Protein AF-A0A349CIY1-F1 (afdb_monomer_lite)

Secondary structure (DSSP, 8-state):
--SEEE-GGG-----HHHHH-TT--EEEETTEEEE-TTT-----HHHHT-TT--EEE---HHHHHHHHH-TT--EEEEE-TTHHHH-TTS-HHHHHHHHHHHT-SEEEETHHHHHHHHHHHHHHHHH--S--EE----HHHHHHHHHH-GGGGGGB-S---HHHHHHHHIIIII-TT-EEEEEES-THHHHHHHSGGGTTTSSEEEEHHHHHHHHHHTT--GGGSPP-PPPSS--SGGGGGGSTTHHHHHHT----TTTTSEEEEESHHHHHHHHHHHHTT----SEEEEESSSSGGG-TT--S---HHHHHHHHHHHHHHS--HHHHHHH-

Foldseek 3Di:
DAQKWFQQVQFPLPCQLCVQQLQSQWDQDPSGTTGNRLRDLQQLRSCQRRPSSRIDGDDCLVVVVVQQVDPPAQEEEEEELLVCLLCVLFDPQLLQQLVVVLRHPAYAYLLLLLLVVLQVVLVVLVPDDFQAAEEDQASSLVSCCVRPVVVCPVRYDPRYHSLLSVLCCCLVPPNVRHAYEYEAQGSSVQVVCVPPVNDPSHNYYHYPVSVVVSCVVVVHDSSPGDGHDHDAAQHALSSLQQAFCSSCVSNVHDCPVVVQAEDTAAAQVRSVVVSVCVSVVNDGHNYYYYHNHNGRSRGSRSPDPDDSVVSSVSSVVVNVVRHDPVRRVVRD

pLDDT: mean 93.88, std 7.85, range [51.47, 98.81]

Structure (mmCIF, N/CA/C/O backbone):
data_AF-A0A349CIY1-F1
#
_entry.id   AF-A0A349CIY1-F1
#
loop_
_atom_site.group_PDB
_atom_site.id
_atom_site.type_symbol
_atom_site.label_atom_id
_atom_site.label_alt_id
_atom_site.label_comp_id
_atom_site.label_asym_id
_atom_site.label_entity_id
_atom_site.label_seq_id
_atom_site.pdbx_PDB_ins_code
_atom_site.Cartn_x
_atom_site.Cartn_y
_atom_site.Cartn_z
_atom_site.occupancy
_atom_site.B_iso_or_equiv
_atom_site.auth_seq_id
_atom_site.auth_comp_id
_atom_site.auth_asym_id
_atom_site.auth_atom_id
_atom_site.pdbx_PDB_model_num
ATOM 1 N N . MET A 1 1 ? -11.263 -15.952 -9.044 1.00 59.97 1 MET A N 1
ATOM 2 C CA . MET A 1 1 ? -10.278 -16.607 -8.154 1.00 59.97 1 MET A CA 1
ATOM 3 C C . MET A 1 1 ? -10.136 -15.787 -6.878 1.00 59.97 1 MET A C 1
ATOM 5 O O . MET A 1 1 ? -10.635 -14.666 -6.836 1.00 59.97 1 MET A O 1
ATOM 9 N N . SER A 1 2 ? -9.561 -16.346 -5.811 1.00 84.06 2 SER A N 1
ATOM 10 C CA . SER A 1 2 ? -9.170 -15.557 -4.639 1.00 84.06 2 SER A CA 1
ATOM 11 C C . SER A 1 2 ? -7.883 -14.790 -4.949 1.00 84.06 2 SER A C 1
ATOM 13 O O . SER A 1 2 ? -6.987 -15.343 -5.576 1.00 84.06 2 SER A O 1
ATOM 15 N N . ILE A 1 3 ? -7.768 -13.547 -4.471 1.00 94.62 3 ILE A N 1
ATOM 16 C CA . ILE A 1 3 ? -6.563 -12.728 -4.697 1.00 94.62 3 ILE A CA 1
ATOM 17 C C . ILE A 1 3 ? -5.323 -13.394 -4.111 1.00 94.62 3 ILE A C 1
ATOM 19 O O . ILE A 1 3 ? -4.259 -13.326 -4.705 1.00 94.62 3 ILE A O 1
ATOM 23 N N . ILE A 1 4 ? -5.453 -14.053 -2.959 1.00 96.88 4 ILE A N 1
ATOM 24 C CA . ILE A 1 4 ? -4.403 -14.912 -2.412 1.00 96.88 4 ILE A CA 1
ATOM 25 C C . ILE A 1 4 ? -4.850 -16.359 -2.579 1.00 96.88 4 ILE A C 1
ATOM 27 O O . ILE A 1 4 ? -5.959 -16.715 -2.170 1.00 96.88 4 ILE A O 1
ATOM 31 N N . TYR A 1 5 ? -3.990 -17.198 -3.142 1.00 96.31 5 TYR A N 1
ATOM 32 C CA . TYR A 1 5 ? -4.256 -18.616 -3.367 1.00 96.31 5 TYR A CA 1
ATOM 33 C C . TYR A 1 5 ? -3.045 -19.474 -2.988 1.00 96.31 5 TYR A C 1
ATOM 35 O O . TYR A 1 5 ? -2.014 -18.979 -2.530 1.00 96.31 5 TYR A O 1
ATOM 43 N N . THR A 1 6 ? -3.212 -20.793 -3.078 1.00 96.62 6 THR A N 1
ATOM 44 C CA . THR A 1 6 ? -2.142 -21.761 -2.801 1.00 96.62 6 THR A CA 1
ATOM 45 C C . THR A 1 6 ? -1.791 -22.492 -4.079 1.00 96.62 6 THR A C 1
ATOM 47 O O . THR A 1 6 ? -2.642 -23.161 -4.657 1.00 96.62 6 THR A O 1
ATOM 50 N N . GLU A 1 7 ? -0.543 -22.364 -4.503 1.00 96.38 7 GLU A N 1
ATOM 51 C CA . GLU A 1 7 ? 0.036 -23.168 -5.567 1.00 96.38 7 GLU A CA 1
ATOM 52 C C . GLU A 1 7 ? 0.322 -24.562 -5.007 1.00 96.38 7 GLU A C 1
ATOM 54 O O . GLU A 1 7 ? 1.203 -24.740 -4.158 1.00 96.38 7 GLU A O 1
ATOM 59 N N . LYS A 1 8 ? -0.501 -25.536 -5.415 1.00 94.69 8 LYS A N 1
ATOM 60 C CA . LYS A 1 8 ? -0.554 -26.863 -4.788 1.00 94.69 8 LYS A CA 1
ATOM 61 C C . LYS A 1 8 ? 0.803 -27.569 -4.831 1.00 94.69 8 LYS A C 1
ATOM 63 O O . LYS A 1 8 ? 1.244 -28.069 -3.801 1.00 94.69 8 LYS A O 1
ATOM 68 N N . ASP A 1 9 ? 1.506 -27.478 -5.956 1.00 95.25 9 ASP A N 1
ATOM 69 C CA . ASP A 1 9 ? 2.774 -28.185 -6.194 1.00 95.25 9 ASP A CA 1
ATOM 70 C C . ASP A 1 9 ? 3.934 -27.689 -5.316 1.00 95.25 9 ASP A C 1
ATOM 72 O O . ASP A 1 9 ? 4.890 -28.422 -5.051 1.00 95.25 9 ASP A O 1
ATOM 76 N N . LYS A 1 10 ? 3.847 -26.455 -4.804 1.00 96.50 10 LYS A N 1
ATOM 77 C CA . LYS A 1 10 ? 4.861 -25.887 -3.901 1.00 96.50 10 LYS A CA 1
ATOM 78 C C . LYS A 1 10 ? 4.548 -26.108 -2.426 1.00 96.50 10 LYS A C 1
ATOM 80 O O . LYS A 1 10 ? 5.438 -25.987 -1.586 1.00 96.50 10 LYS A O 1
ATOM 85 N N . CYS A 1 11 ? 3.302 -26.419 -2.071 1.00 97.00 11 CYS A N 1
ATOM 86 C CA . CYS A 1 11 ? 2.900 -26.510 -0.673 1.00 97.00 11 CYS A CA 1
ATOM 87 C C . CYS A 1 11 ? 3.447 -27.789 -0.019 1.00 97.00 11 CYS A C 1
ATOM 89 O O . CYS A 1 11 ? 3.114 -28.898 -0.416 1.00 97.00 11 CYS A O 1
ATOM 91 N N . LYS A 1 12 ? 4.260 -27.629 1.032 1.00 95.62 12 LYS A N 1
ATOM 92 C CA . LYS A 1 12 ? 4.833 -28.742 1.817 1.00 95.62 12 LYS A CA 1
ATOM 93 C C . LYS A 1 12 ? 4.102 -29.013 3.138 1.00 95.62 12 LYS A C 1
ATOM 95 O O . LYS A 1 12 ? 4.670 -29.610 4.041 1.00 95.62 12 LYS A O 1
ATOM 100 N N . SER A 1 13 ? 2.879 -28.505 3.292 1.00 95.06 13 SER A N 1
ATOM 101 C CA . SER A 1 13 ? 2.012 -28.779 4.453 1.00 95.06 13 SER A CA 1
ATOM 102 C C . SER A 1 13 ? 2.638 -28.530 5.838 1.00 95.06 13 SER A C 1
ATOM 104 O O . SER A 1 13 ? 2.240 -29.138 6.822 1.00 95.06 13 SER A O 1
ATOM 106 N N . CYS A 1 14 ? 3.565 -27.571 5.964 1.00 95.56 14 CYS A N 1
ATOM 107 C CA . CYS A 1 14 ? 4.153 -27.183 7.259 1.00 95.56 14 CYS A CA 1
ATOM 108 C C . CYS A 1 14 ? 3.181 -26.405 8.176 1.00 95.56 14 CYS A C 1
ATOM 110 O O . CYS A 1 14 ? 3.474 -26.123 9.344 1.00 95.56 14 CYS A O 1
ATOM 112 N N . TYR A 1 15 ? 2.037 -25.990 7.616 1.00 96.12 15 TYR A N 1
ATOM 113 C CA . TYR A 1 15 ? 0.943 -25.268 8.271 1.00 96.12 15 TYR A CA 1
ATOM 114 C C . TYR A 1 15 ? 1.327 -23.950 8.969 1.00 96.12 15 TYR A C 1
ATOM 116 O O . TYR A 1 15 ? 0.520 -23.401 9.718 1.00 96.12 15 TYR A O 1
ATOM 124 N N . ALA A 1 16 ? 2.505 -23.380 8.679 1.00 97.00 16 ALA A N 1
ATOM 125 C CA . ALA A 1 16 ? 2.929 -22.080 9.212 1.00 97.00 16 ALA A CA 1
ATOM 126 C C . ALA A 1 16 ? 1.892 -20.985 8.916 1.00 97.00 16 ALA A C 1
ATOM 128 O O . ALA A 1 16 ? 1.423 -20.298 9.818 1.00 97.00 16 ALA A O 1
ATOM 129 N N . CYS A 1 17 ? 1.421 -20.923 7.668 1.00 97.00 17 CYS A N 1
ATOM 130 C CA . CYS A 1 17 ? 0.374 -19.989 7.264 1.00 97.00 17 CYS A CA 1
ATOM 131 C C . CYS A 1 17 ? -0.939 -20.143 8.059 1.00 97.00 17 CYS A C 1
ATOM 133 O O . CYS A 1 17 ? -1.579 -19.134 8.346 1.00 97.00 17 CYS A O 1
ATOM 135 N N . ILE A 1 18 ? -1.331 -21.365 8.450 1.00 97.25 18 ILE A N 1
ATOM 136 C CA . ILE A 1 18 ? -2.540 -21.611 9.259 1.00 97.25 18 ILE A CA 1
ATOM 137 C C . ILE A 1 18 ? -2.372 -21.008 10.654 1.00 97.25 18 ILE A C 1
ATOM 139 O O . ILE A 1 18 ? -3.269 -20.315 11.139 1.00 97.25 18 ILE A O 1
ATOM 143 N N . ARG A 1 19 ? -1.212 -21.237 11.284 1.00 95.75 19 ARG A N 1
ATOM 144 C CA . ARG A 1 19 ? -0.906 -20.710 12.621 1.00 95.75 19 ARG A CA 1
ATOM 145 C C . ARG A 1 19 ? -0.893 -19.183 12.624 1.00 95.75 19 ARG A C 1
ATOM 147 O O . ARG A 1 19 ? -1.533 -18.581 13.483 1.00 95.75 19 ARG A O 1
ATOM 154 N N . SER A 1 20 ? -0.259 -18.577 11.621 1.00 95.50 20 SER A N 1
ATOM 155 C CA . SER A 1 20 ? -0.073 -17.126 11.541 1.00 95.50 20 SER A CA 1
ATOM 156 C C . SER A 1 20 ? -1.300 -16.357 11.037 1.00 95.50 20 SER A C 1
ATOM 158 O O . SER A 1 20 ? -1.385 -15.154 11.259 1.00 95.50 20 SER A O 1
ATOM 160 N N . CYS A 1 21 ? -2.259 -16.988 10.347 1.00 97.06 21 CYS A N 1
ATOM 161 C CA . CYS A 1 21 ? -3.408 -16.265 9.794 1.00 97.06 21 CYS A CA 1
ATOM 162 C C . CYS A 1 21 ? -4.245 -15.596 10.911 1.00 97.06 21 CYS A C 1
ATOM 164 O O . CYS A 1 21 ? -4.822 -16.314 11.735 1.00 97.06 21 CYS A O 1
ATOM 166 N N . PRO A 1 22 ? -4.379 -14.252 10.916 1.00 95.31 22 PRO A N 1
ATOM 167 C CA . PRO A 1 22 ? -5.013 -13.519 12.018 1.00 95.31 22 PRO A CA 1
ATOM 168 C C . PRO A 1 22 ? -6.519 -13.785 12.113 1.00 95.31 22 PRO A C 1
ATOM 170 O O . PRO A 1 22 ? -7.097 -13.736 13.188 1.00 95.31 22 PRO A O 1
ATOM 173 N N . VAL A 1 23 ? -7.141 -14.134 10.987 1.00 96.44 23 VAL A N 1
ATOM 174 C CA . VAL A 1 23 ? -8.591 -14.337 10.859 1.00 96.44 23 VAL A CA 1
ATOM 175 C C . V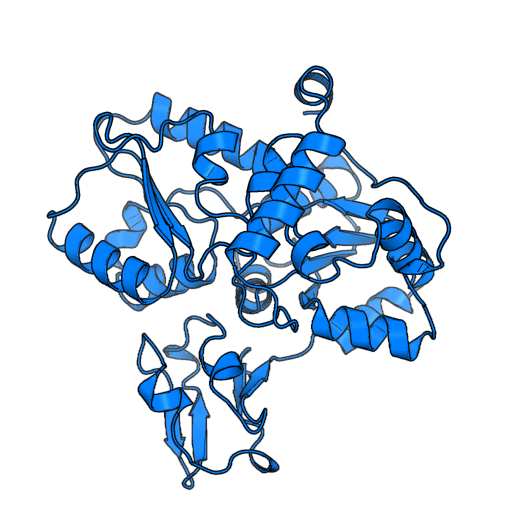AL A 1 23 ? -8.970 -15.796 10.568 1.00 96.44 23 VAL A C 1
ATOM 177 O O . VAL A 1 23 ? -10.082 -16.086 10.127 1.00 96.44 23 VAL A O 1
ATOM 180 N N . LYS A 1 24 ? -8.017 -16.726 10.759 1.00 96.56 24 LYS A N 1
ATOM 181 C CA . LYS A 1 24 ? -8.185 -18.178 10.541 1.00 96.56 24 LYS A CA 1
ATOM 182 C C . LYS A 1 24 ? -8.849 -18.516 9.193 1.00 96.56 24 LYS A C 1
ATOM 184 O O . LYS A 1 24 ? -9.732 -19.367 9.089 1.00 96.56 24 LYS A O 1
ATOM 189 N N . ALA A 1 25 ? -8.394 -17.837 8.139 1.00 97.31 25 ALA A N 1
ATOM 190 C CA . ALA A 1 25 ? -8.888 -17.965 6.768 1.00 97.31 25 ALA A CA 1
ATOM 191 C C . ALA A 1 25 ? -8.130 -19.015 5.935 1.00 97.31 25 ALA A C 1
ATOM 193 O O . ALA A 1 25 ? -8.067 -18.906 4.712 1.00 97.31 25 ALA A O 1
ATOM 194 N N . ILE A 1 26 ? -7.509 -20.011 6.570 1.00 97.31 26 ILE A N 1
ATOM 195 C CA . ILE A 1 26 ? -6.788 -21.083 5.876 1.00 97.31 26 ILE A CA 1
ATOM 196 C C . ILE A 1 26 ? -7.246 -22.418 6.459 1.00 97.31 26 ILE A C 1
ATOM 198 O O . ILE A 1 26 ? -7.121 -22.628 7.664 1.00 97.31 26 ILE A O 1
ATOM 202 N N . LYS A 1 27 ? -7.783 -23.293 5.603 1.00 96.50 27 LYS A N 1
ATOM 203 C CA . LYS A 1 27 ? -8.210 -24.659 5.940 1.00 96.50 27 LYS A CA 1
ATOM 204 C C . LYS A 1 27 ? -7.202 -25.684 5.432 1.00 96.50 27 LYS A C 1
ATOM 206 O O . LYS A 1 27 ? -6.397 -25.385 4.551 1.00 96.50 27 LYS A O 1
ATOM 211 N N . VAL A 1 28 ? -7.275 -26.895 5.971 1.00 97.12 28 VAL A N 1
ATOM 212 C CA . VAL A 1 28 ? -6.623 -28.066 5.378 1.00 97.12 28 VAL A CA 1
ATOM 213 C C . VAL A 1 28 ? -7.628 -28.735 4.447 1.00 97.12 28 VAL A C 1
ATOM 215 O O . VAL A 1 28 ? -8.734 -29.057 4.867 1.00 97.12 28 VAL A O 1
ATOM 218 N N . GLU A 1 29 ? -7.253 -28.913 3.187 1.00 94.44 29 GLU A N 1
ATOM 219 C CA . GLU A 1 29 ? -8.046 -29.601 2.167 1.00 94.44 29 GLU A CA 1
ATOM 220 C C . GLU A 1 29 ? -7.079 -30.339 1.239 1.00 94.44 29 GLU A C 1
ATOM 222 O O . GLU A 1 29 ? -6.088 -29.756 0.792 1.00 94.44 29 GLU A O 1
ATOM 227 N N . ASP A 1 30 ? -7.314 -31.633 1.020 1.00 91.94 30 ASP A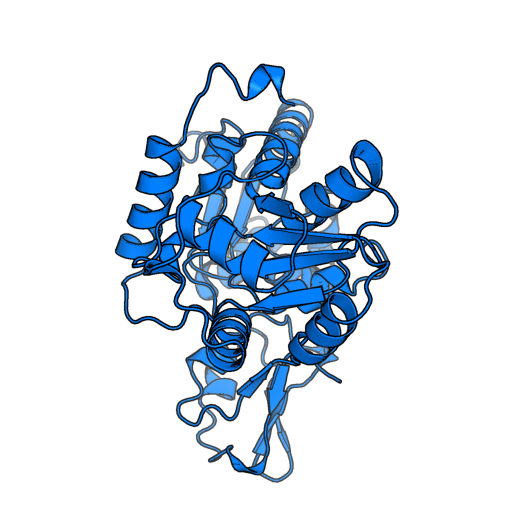 N 1
ATOM 228 C CA . ASP A 1 30 ? -6.391 -32.549 0.330 1.00 91.94 30 ASP A CA 1
ATOM 229 C C . ASP A 1 30 ? -4.980 -32.584 0.939 1.00 91.94 30 ASP A C 1
ATOM 231 O O . ASP A 1 30 ? -3.979 -32.683 0.233 1.00 91.94 30 ASP A O 1
ATOM 235 N N . ARG A 1 31 ? -4.885 -32.477 2.274 1.00 92.50 31 ARG A N 1
ATOM 236 C CA . ARG A 1 31 ? -3.624 -32.329 3.037 1.00 92.50 31 ARG A CA 1
ATOM 237 C C . ARG A 1 31 ? -2.858 -31.032 2.749 1.00 92.50 31 ARG A C 1
ATOM 239 O O . ARG A 1 31 ? -1.781 -30.838 3.309 1.00 92.50 31 ARG A O 1
ATOM 246 N N . LEU A 1 32 ? -3.392 -30.124 1.933 1.00 95.19 32 LEU A N 1
ATOM 247 C CA . LEU A 1 32 ? -2.768 -28.847 1.592 1.00 95.19 32 LEU A CA 1
ATOM 248 C C . LEU A 1 32 ? -3.439 -27.694 2.339 1.00 95.19 32 LEU A C 1
ATOM 250 O O . LEU A 1 32 ? -4.636 -27.704 2.618 1.00 95.19 32 LEU A O 1
ATOM 254 N N . ALA A 1 33 ? -2.658 -26.663 2.657 1.00 96.50 33 ALA A N 1
ATOM 255 C CA . ALA A 1 33 ? -3.178 -25.467 3.307 1.00 96.50 33 ALA A CA 1
ATOM 256 C C . ALA A 1 33 ? -3.836 -24.551 2.265 1.00 96.50 33 ALA A C 1
ATOM 258 O O . ALA A 1 33 ? -3.126 -23.824 1.577 1.00 96.50 33 ALA A O 1
ATOM 259 N N . GLN A 1 34 ? -5.164 -24.526 2.171 1.00 96.56 34 GLN A N 1
ATOM 260 C CA . GLN A 1 34 ? -5.918 -23.754 1.173 1.00 96.56 34 GLN A CA 1
ATOM 261 C C . GLN A 1 34 ? -6.583 -22.510 1.780 1.00 96.56 34 GLN A C 1
ATOM 263 O O . GLN A 1 34 ? -6.995 -22.509 2.939 1.00 96.56 34 GLN A O 1
ATOM 268 N N . VAL A 1 35 ? -6.659 -21.418 1.014 1.00 96.94 35 VAL A N 1
ATOM 269 C CA . VAL A 1 35 ? -7.237 -20.141 1.475 1.00 96.94 35 VAL A CA 1
ATOM 270 C C . VAL A 1 35 ? -8.762 -20.187 1.370 1.00 96.94 35 VAL A C 1
ATOM 272 O O . VAL A 1 35 ? -9.300 -20.499 0.314 1.00 96.94 35 VAL A O 1
ATOM 275 N N . ILE A 1 36 ? -9.456 -19.822 2.448 1.00 96.81 36 ILE A N 1
ATOM 276 C CA . ILE A 1 36 ? -10.909 -19.620 2.473 1.00 96.81 36 ILE A CA 1
ATOM 277 C C . ILE A 1 36 ? -11.175 -18.175 2.047 1.00 96.81 36 ILE A C 1
ATOM 279 O O . ILE A 1 36 ? -10.947 -17.238 2.821 1.00 96.81 36 ILE A O 1
ATOM 283 N N . ARG A 1 37 ? -11.622 -17.980 0.805 1.00 94.38 37 ARG A N 1
ATOM 284 C CA . ARG A 1 37 ? -11.780 -16.654 0.186 1.00 94.38 37 ARG A CA 1
ATOM 285 C C . ARG A 1 37 ? -12.689 -15.738 1.005 1.00 94.38 37 ARG A C 1
ATOM 287 O O . ARG A 1 37 ? -12.363 -14.573 1.218 1.00 94.38 37 ARG A O 1
ATOM 294 N N . GLU A 1 38 ? -13.802 -16.272 1.481 1.00 95.19 38 GLU A N 1
ATOM 295 C CA . GLU A 1 38 ? -14.863 -15.541 2.172 1.00 95.19 38 GLU A CA 1
ATOM 296 C C . GLU A 1 38 ? -14.337 -14.954 3.487 1.00 95.19 38 GLU A C 1
ATOM 298 O O . GLU A 1 38 ? -14.637 -13.810 3.823 1.00 95.19 38 GLU A O 1
ATOM 303 N N . ARG A 1 39 ? -13.444 -15.681 4.169 1.00 96.88 39 ARG A N 1
ATOM 304 C CA . ARG A 1 39 ? -12.797 -15.262 5.422 1.00 96.88 39 ARG A CA 1
ATOM 305 C C . ARG A 1 39 ? -11.566 -14.377 5.207 1.00 96.88 39 ARG A C 1
ATOM 307 O O . ARG A 1 39 ? -11.240 -13.534 6.032 1.00 96.88 39 ARG A O 1
ATOM 314 N N . CYS A 1 40 ? -10.850 -14.544 4.100 1.00 97.69 40 CYS A N 1
ATOM 315 C CA . CYS A 1 40 ? -9.579 -13.853 3.897 1.00 97.69 40 CYS A CA 1
ATOM 316 C C . CYS A 1 40 ? -9.755 -12.326 3.811 1.00 97.69 40 CYS A C 1
ATOM 318 O O . CYS A 1 40 ? -10.543 -11.832 3.009 1.00 97.69 40 CYS A O 1
ATOM 320 N N . ILE A 1 41 ? -8.983 -11.574 4.598 1.00 97.50 41 ILE A N 1
ATOM 321 C CA . ILE A 1 41 ? -8.933 -10.097 4.554 1.00 97.50 41 ILE A CA 1
ATOM 322 C C . ILE A 1 41 ? -7.864 -9.565 3.585 1.00 97.50 41 ILE A C 1
ATOM 324 O O . ILE A 1 41 ? -7.623 -8.365 3.513 1.00 97.50 41 ILE A O 1
ATOM 328 N N . VAL A 1 42 ? -7.206 -10.465 2.843 1.00 97.38 42 VAL A N 1
ATOM 329 C CA . VAL A 1 42 ? -6.195 -10.146 1.819 1.00 97.38 42 VAL A CA 1
ATOM 330 C C . VAL A 1 42 ? -4.962 -9.423 2.396 1.00 97.38 42 VAL A C 1
ATOM 332 O O . VAL A 1 42 ? -4.259 -8.703 1.703 1.00 97.38 42 VAL A O 1
ATOM 335 N N . CYS A 1 43 ? -4.636 -9.634 3.676 1.00 96.62 43 CYS A N 1
ATOM 336 C CA . CYS A 1 43 ? -3.525 -8.934 4.337 1.00 96.62 43 CYS A CA 1
ATOM 337 C C . CYS A 1 43 ? -2.119 -9.410 3.937 1.00 96.62 43 CYS A C 1
ATOM 339 O O . CYS A 1 43 ? -1.137 -8.795 4.332 1.00 96.62 43 CYS A O 1
ATOM 341 N N . GLY A 1 44 ? -2.003 -10.524 3.212 1.00 96.44 44 GLY A N 1
ATOM 342 C CA . GLY A 1 44 ? -0.721 -11.037 2.727 1.00 96.44 44 GLY A CA 1
ATOM 343 C C . GLY A 1 44 ? 0.177 -11.722 3.761 1.00 96.44 44 GLY A C 1
ATOM 344 O O . GLY A 1 44 ? 1.140 -12.337 3.341 1.00 96.44 44 GLY A O 1
ATOM 345 N N . ASN A 1 45 ? -0.158 -11.752 5.059 1.00 96.00 45 ASN A N 1
ATOM 346 C CA . ASN A 1 45 ? 0.678 -12.398 6.094 1.00 96.00 45 ASN A CA 1
ATOM 347 C C . ASN A 1 45 ? 1.119 -13.831 5.735 1.00 96.00 45 ASN A C 1
ATOM 349 O O . ASN A 1 45 ? 2.246 -14.256 5.958 1.00 96.00 45 ASN A O 1
ATOM 353 N N . CYS A 1 46 ? 0.207 -14.607 5.150 1.00 97.00 46 CYS A N 1
ATOM 354 C CA . CYS A 1 46 ? 0.512 -15.973 4.752 1.00 97.00 46 CYS A CA 1
ATOM 355 C C . CYS A 1 46 ? 1.600 -16.077 3.670 1.00 97.00 46 CYS A C 1
ATOM 357 O O . CYS A 1 46 ? 2.160 -17.157 3.535 1.00 97.00 46 CYS A O 1
ATOM 359 N N . LEU A 1 47 ? 1.863 -15.007 2.911 1.00 95.94 47 LEU A N 1
ATOM 360 C CA . LEU A 1 47 ? 2.942 -14.923 1.925 1.00 95.94 47 LEU A CA 1
ATOM 361 C C . LEU A 1 47 ? 4.297 -14.882 2.641 1.00 95.94 47 LEU A C 1
ATOM 363 O O . LEU A 1 47 ? 5.135 -15.731 2.367 1.00 95.94 47 LEU A O 1
ATOM 367 N N . GLU A 1 48 ? 4.458 -13.989 3.622 1.00 93.12 48 GLU A N 1
ATOM 368 C CA . GLU A 1 48 ? 5.708 -13.812 4.381 1.00 93.12 48 GLU A CA 1
ATOM 369 C C . GLU A 1 48 ? 6.130 -15.072 5.140 1.00 93.12 48 GLU A C 1
ATOM 371 O O . GLU A 1 48 ? 7.298 -15.441 5.147 1.00 93.12 48 GLU A O 1
ATOM 376 N N . VAL A 1 49 ? 5.180 -15.776 5.763 1.00 95.38 49 VAL A N 1
ATOM 377 C CA . VAL A 1 49 ? 5.500 -16.980 6.554 1.00 95.38 49 VAL A CA 1
ATOM 378 C C . VAL A 1 49 ? 5.632 -18.249 5.703 1.00 95.38 49 VAL A C 1
ATOM 380 O O . VAL A 1 49 ? 5.899 -19.333 6.231 1.00 95.38 49 VAL A O 1
ATOM 383 N N . CYS A 1 50 ? 5.374 -18.174 4.393 1.00 96.69 50 CYS A N 1
ATOM 384 C CA . CYS A 1 50 ? 5.424 -19.337 3.515 1.00 96.69 50 CYS A CA 1
ATOM 385 C C . CYS A 1 50 ? 6.831 -19.545 2.953 1.00 96.69 50 CYS A C 1
ATOM 387 O O . CYS A 1 50 ? 7.135 -19.140 1.838 1.00 96.69 50 CYS A O 1
ATOM 389 N N . VAL A 1 51 ? 7.647 -20.299 3.689 1.00 93.06 51 VAL A N 1
ATOM 390 C CA . VAL A 1 51 ? 9.042 -20.626 3.326 1.00 93.06 51 VAL A CA 1
ATOM 391 C C . VAL A 1 51 ? 9.220 -21.289 1.952 1.00 93.06 51 VAL A C 1
ATOM 393 O O . VAL A 1 51 ? 10.289 -21.227 1.365 1.00 93.06 51 VAL A O 1
ATOM 396 N N . THR A 1 52 ? 8.176 -21.931 1.422 1.00 95.12 52 THR A N 1
ATOM 397 C CA . THR A 1 52 ? 8.195 -22.601 0.105 1.00 95.12 52 THR A CA 1
ATOM 398 C C . THR A 1 52 ? 7.699 -21.710 -1.033 1.00 95.12 52 THR A C 1
ATOM 400 O O . THR A 1 52 ? 7.677 -22.139 -2.184 1.00 95.12 52 THR A O 1
ATOM 403 N N . GLY A 1 53 ? 7.220 -20.498 -0.729 1.00 95.31 53 GLY A N 1
ATOM 404 C CA . GLY A 1 53 ? 6.594 -19.616 -1.713 1.00 95.31 53 GLY A CA 1
ATOM 405 C C . GLY A 1 53 ? 5.301 -20.177 -2.319 1.00 95.31 53 GLY A C 1
ATOM 406 O O . GLY A 1 53 ? 4.903 -19.761 -3.406 1.00 95.31 53 GLY A O 1
ATOM 407 N N . ALA A 1 54 ? 4.648 -21.133 -1.647 1.00 97.19 54 ALA A N 1
ATOM 408 C CA . ALA A 1 54 ? 3.413 -21.767 -2.113 1.00 97.19 54 ALA A CA 1
ATOM 409 C C . ALA A 1 54 ? 2.180 -20.864 -1.995 1.00 97.19 54 ALA A C 1
ATOM 411 O O . ALA A 1 54 ? 1.177 -21.088 -2.671 1.00 97.19 54 ALA A O 1
ATOM 412 N N . LYS A 1 55 ? 2.214 -19.853 -1.122 1.00 96.50 55 LYS A N 1
ATOM 413 C CA . LYS A 1 55 ? 1.188 -18.810 -1.097 1.00 96.50 55 LYS A CA 1
ATOM 414 C C . LYS A 1 55 ? 1.510 -17.799 -2.186 1.00 96.50 55 LYS A C 1
ATOM 416 O O . LYS A 1 55 ? 2.598 -17.233 -2.204 1.00 96.50 55 LYS A O 1
ATOM 421 N N . LYS A 1 56 ? 0.559 -17.604 -3.093 1.00 95.88 56 LYS A N 1
ATOM 422 C CA . LYS A 1 56 ? 0.693 -16.753 -4.274 1.00 95.88 56 LYS A CA 1
ATOM 423 C C . LYS A 1 56 ? -0.407 -15.707 -4.308 1.00 95.88 56 LYS A C 1
ATOM 425 O O . LYS A 1 56 ? -1.437 -15.846 -3.642 1.00 95.88 56 LYS A O 1
ATOM 430 N N . VAL A 1 57 ? -0.155 -14.660 -5.080 1.00 95.62 57 VAL A N 1
ATOM 431 C CA . VAL A 1 57 ? -1.076 -13.551 -5.312 1.00 95.62 57 VAL A CA 1
ATOM 432 C C . VAL A 1 57 ? -1.475 -13.578 -6.777 1.00 95.62 57 VAL A C 1
ATOM 434 O O . VAL A 1 57 ? -0.636 -13.825 -7.638 1.00 95.62 57 VAL A O 1
ATOM 437 N N . GLU A 1 58 ? -2.750 -13.343 -7.058 1.00 95.44 58 GLU A N 1
ATOM 438 C CA . GLU A 1 58 ? -3.238 -13.153 -8.416 1.00 95.44 58 GLU A CA 1
ATOM 439 C C . GLU A 1 58 ? -2.512 -11.970 -9.064 1.00 95.44 58 GLU A C 1
ATOM 441 O O . GLU A 1 58 ? -2.516 -10.852 -8.533 1.00 95.44 58 GLU A O 1
ATOM 446 N N . SER A 1 59 ? -1.862 -12.233 -10.195 1.00 95.69 59 SER A N 1
ATOM 447 C CA . SER A 1 59 ? -1.040 -11.230 -10.849 1.00 95.69 59 SER A CA 1
ATOM 448 C C . SER A 1 59 ? -1.833 -10.404 -11.850 1.00 95.69 59 SER A C 1
ATOM 450 O O . SER A 1 59 ? -2.537 -10.959 -12.691 1.00 95.69 59 SER A O 1
ATOM 452 N N . ASP A 1 60 ? -1.657 -9.082 -11.802 1.00 97.38 60 ASP A N 1
ATOM 453 C CA . ASP A 1 60 ? -2.221 -8.183 -12.818 1.00 97.38 60 ASP A CA 1
ATOM 454 C C . ASP A 1 60 ? -1.191 -7.885 -13.932 1.00 97.38 60 ASP A C 1
ATOM 456 O O . ASP A 1 60 ? -1.479 -7.123 -14.850 1.00 97.38 60 ASP A O 1
ATOM 460 N N . THR A 1 61 ? 0.002 -8.499 -13.910 1.00 97.62 61 THR A N 1
ATOM 461 C CA . THR A 1 61 ? 1.069 -8.272 -14.910 1.00 97.62 61 THR A CA 1
ATOM 462 C C . THR A 1 61 ? 0.594 -8.510 -16.341 1.00 97.62 61 THR A C 1
ATOM 464 O O . THR A 1 61 ? 0.840 -7.686 -17.216 1.00 97.62 61 THR A O 1
ATOM 467 N N . SER A 1 62 ? -0.147 -9.595 -16.585 1.00 97.31 62 SER A N 1
ATOM 468 C CA . SER A 1 62 ? -0.710 -9.904 -17.908 1.00 97.31 62 SER A CA 1
ATOM 469 C C . SER A 1 62 ? -1.694 -8.831 -18.377 1.00 97.31 62 SER A C 1
ATOM 471 O O . SER A 1 62 ? -1.676 -8.445 -19.545 1.00 97.31 62 SER A O 1
ATOM 473 N N . LEU A 1 63 ? -2.518 -8.308 -17.464 1.00 97.06 63 LEU A N 1
ATOM 474 C CA . LEU A 1 63 ? -3.425 -7.202 -17.756 1.00 97.06 63 LEU A CA 1
ATOM 475 C C . LEU A 1 63 ? -2.638 -5.929 -18.085 1.00 97.06 63 LEU A C 1
ATOM 477 O O . LEU A 1 63 ? -2.943 -5.264 -19.070 1.00 97.06 63 LEU A O 1
ATOM 481 N N . VAL A 1 64 ? -1.590 -5.613 -17.323 1.00 98.19 64 VAL A N 1
ATOM 482 C CA . VAL A 1 64 ? -0.751 -4.440 -17.597 1.00 98.19 64 VAL A CA 1
ATOM 483 C C . VAL A 1 64 ? -0.019 -4.575 -18.933 1.00 98.19 64 VAL A C 1
ATOM 485 O O . VAL A 1 64 ? -0.011 -3.619 -19.703 1.00 98.19 64 VAL A O 1
ATOM 488 N N . TRP A 1 65 ? 0.509 -5.751 -19.285 1.00 98.19 65 TRP A N 1
ATOM 489 C CA . TRP A 1 65 ? 1.088 -5.984 -20.614 1.00 98.19 65 TRP A CA 1
ATOM 490 C C . TRP A 1 65 ? 0.078 -5.759 -21.739 1.00 98.19 65 TRP A C 1
ATOM 492 O O . TRP A 1 65 ? 0.408 -5.124 -22.741 1.00 98.19 65 TRP A O 1
ATOM 502 N N . GLN A 1 66 ? -1.165 -6.219 -21.566 1.00 97.62 66 GLN A N 1
ATOM 503 C CA . GLN A 1 66 ? -2.237 -5.938 -22.521 1.00 97.62 66 GLN A CA 1
ATOM 504 C C . GLN A 1 66 ? -2.517 -4.437 -22.627 1.00 97.62 66 GLN A C 1
ATOM 506 O O . GLN A 1 66 ? -2.662 -3.930 -23.739 1.00 97.62 66 GLN A O 1
ATOM 511 N N . LEU A 1 67 ? -2.566 -3.716 -21.502 1.00 97.38 67 LEU A N 1
ATOM 512 C CA . LEU A 1 67 ? -2.767 -2.268 -21.501 1.00 97.38 67 LEU A CA 1
ATOM 513 C C . LEU A 1 67 ? -1.628 -1.538 -22.229 1.00 97.38 67 LEU A C 1
ATOM 515 O O . LEU A 1 67 ? -1.924 -0.710 -23.086 1.00 97.38 67 LEU A O 1
ATOM 519 N N . LEU A 1 68 ? -0.370 -1.893 -21.949 1.00 96.38 68 LEU A N 1
ATOM 520 C CA . LEU A 1 68 ? 0.834 -1.317 -22.566 1.00 96.38 68 LEU A CA 1
ATOM 521 C C . LEU A 1 68 ? 0.933 -1.607 -24.074 1.00 96.38 68 LEU A C 1
ATOM 523 O O . LEU A 1 68 ? 1.496 -0.817 -24.823 1.00 96.38 68 LEU A O 1
ATOM 527 N N . SER A 1 69 ? 0.400 -2.744 -24.534 1.00 95.12 69 SER A N 1
ATOM 528 C CA . SER A 1 69 ? 0.448 -3.141 -25.951 1.00 95.12 69 SER A CA 1
ATOM 529 C C . SER A 1 69 ? -0.488 -2.335 -26.862 1.00 95.12 69 SER A C 1
ATOM 531 O O . SER A 1 69 ? -0.280 -2.288 -28.076 1.00 95.12 69 SER A O 1
ATOM 533 N N . LYS A 1 70 ? -1.523 -1.699 -26.299 1.00 94.19 70 LYS A N 1
ATOM 534 C CA . LYS A 1 70 ? -2.531 -0.949 -27.058 1.00 94.19 70 LYS A CA 1
ATOM 535 C C . LYS A 1 70 ? -2.113 0.512 -27.170 1.00 94.19 70 LYS A C 1
ATOM 537 O O . LYS A 1 70 ? -2.171 1.239 -26.185 1.00 94.19 70 LYS A O 1
ATOM 542 N N . ARG A 1 71 ? -1.755 0.944 -28.381 1.00 85.12 71 ARG A N 1
ATOM 543 C CA . ARG A 1 71 ? -1.260 2.307 -28.648 1.00 85.12 71 ARG A CA 1
ATOM 544 C C . ARG A 1 71 ? -2.238 3.421 -28.264 1.00 85.12 71 ARG A C 1
ATOM 546 O O . ARG A 1 71 ? -1.786 4.498 -27.902 1.00 85.12 71 ARG A O 1
ATOM 553 N N . ASP A 1 72 ? -3.541 3.151 -28.307 1.00 91.12 72 ASP A N 1
ATOM 554 C CA . ASP A 1 72 ? -4.578 4.143 -27.986 1.00 91.12 72 ASP A CA 1
ATOM 555 C C . ASP A 1 72 ? -4.796 4.327 -26.477 1.00 91.12 72 ASP A C 1
ATOM 557 O O . ASP A 1 72 ? -5.518 5.231 -26.053 1.00 91.12 72 ASP A O 1
ATOM 561 N N . ASN A 1 73 ? -4.209 3.466 -25.639 1.00 94.38 73 ASN A N 1
ATOM 562 C CA . ASN A 1 73 ? -4.318 3.632 -24.200 1.00 94.38 73 ASN A CA 1
ATOM 563 C C . ASN A 1 73 ? -3.382 4.745 -23.724 1.00 94.38 73 ASN A C 1
ATOM 565 O O . ASN A 1 73 ? -2.189 4.741 -24.013 1.00 94.38 73 ASN A O 1
ATOM 569 N N . TYR A 1 74 ? -3.920 5.629 -22.888 1.00 97.44 74 TYR A N 1
ATOM 570 C CA . TYR A 1 74 ? -3.132 6.569 -22.102 1.00 97.44 74 TYR A CA 1
ATOM 571 C C . TYR A 1 74 ? -2.949 6.009 -20.688 1.00 97.44 74 TYR A C 1
ATOM 573 O O . TYR A 1 74 ? -3.910 5.969 -19.917 1.00 97.44 74 TYR A O 1
ATOM 581 N N . LEU A 1 75 ? -1.756 5.516 -20.354 1.00 98.31 75 LEU A N 1
ATOM 582 C CA . LEU A 1 75 ? -1.470 4.855 -19.083 1.00 98.31 75 LEU A CA 1
ATOM 583 C C . LEU A 1 75 ? -0.803 5.801 -18.086 1.00 98.31 75 LEU A C 1
ATOM 585 O O . LEU A 1 75 ? 0.229 6.406 -18.379 1.00 98.31 75 LEU A O 1
ATOM 589 N N . VAL A 1 76 ? -1.340 5.827 -16.868 1.00 98.69 76 VAL A N 1
ATOM 590 C CA . VAL A 1 76 ? -0.761 6.545 -15.730 1.00 98.69 76 VAL A CA 1
ATOM 591 C C . VAL A 1 76 ? -0.346 5.533 -14.667 1.00 98.69 76 VAL A C 1
ATOM 593 O O . VAL A 1 76 ? -1.190 4.803 -14.138 1.00 98.69 76 VAL A O 1
ATOM 596 N N . ALA A 1 77 ? 0.947 5.481 -14.352 1.00 98.75 77 ALA A N 1
ATOM 597 C CA . ALA A 1 77 ? 1.449 4.747 -13.197 1.00 98.75 77 ALA A CA 1
ATOM 598 C C . ALA A 1 77 ? 1.248 5.596 -11.939 1.00 98.75 77 ALA A C 1
ATOM 600 O O . ALA A 1 77 ? 1.771 6.702 -11.851 1.00 98.75 77 ALA A O 1
ATOM 601 N N . VAL A 1 78 ? 0.514 5.077 -10.959 1.00 98.69 78 VAL A N 1
ATOM 602 C CA . VAL A 1 78 ? 0.370 5.688 -9.635 1.00 98.69 78 VAL A CA 1
ATOM 603 C C . VAL A 1 78 ? 1.235 4.914 -8.654 1.00 98.69 78 VAL A C 1
ATOM 605 O O . VAL A 1 78 ? 0.957 3.756 -8.347 1.00 98.69 78 VAL A O 1
ATOM 608 N N . VAL A 1 79 ? 2.296 5.543 -8.172 1.00 98.31 79 VAL A N 1
ATOM 609 C CA . VAL A 1 79 ? 3.330 4.903 -7.359 1.00 98.31 79 VAL A CA 1
ATOM 610 C C . VAL A 1 79 ? 3.069 5.160 -5.883 1.00 98.31 79 VAL A C 1
ATOM 612 O O . VAL A 1 79 ? 2.834 6.295 -5.479 1.00 98.31 79 VAL A O 1
ATOM 615 N N . SER A 1 80 ? 3.148 4.105 -5.074 1.00 97.88 80 SER A N 1
ATOM 616 C CA . SER A 1 80 ? 3.066 4.219 -3.622 1.00 97.88 80 SER A CA 1
ATOM 617 C C . SER A 1 80 ? 4.272 4.941 -3.030 1.00 97.88 80 SER A C 1
ATOM 619 O O . SER A 1 80 ? 5.408 4.588 -3.348 1.00 97.88 80 SER A O 1
ATOM 621 N N . SER A 1 81 ? 4.042 5.836 -2.068 1.00 95.69 81 SER A N 1
ATOM 622 C CA . SER A 1 81 ? 5.096 6.543 -1.318 1.00 95.69 81 SER A CA 1
ATOM 623 C C . SER A 1 81 ? 6.118 5.638 -0.601 1.00 95.69 81 SER A C 1
ATOM 625 O O . SER A 1 81 ? 7.159 6.105 -0.147 1.00 95.69 81 SER A O 1
ATOM 627 N N . SER A 1 82 ? 5.869 4.327 -0.515 1.00 97.38 82 SER A N 1
ATOM 628 C CA . SER A 1 82 ? 6.821 3.339 0.005 1.00 97.38 82 SER A CA 1
ATOM 629 C C . SER A 1 82 ? 7.872 2.869 -1.010 1.00 97.38 82 SER A C 1
ATOM 631 O O . SER A 1 82 ? 8.686 2.017 -0.659 1.00 97.38 82 SER A O 1
ATOM 633 N N . PHE A 1 83 ? 7.850 3.325 -2.268 1.00 97.50 83 PHE A N 1
ATOM 634 C CA . PHE A 1 83 ? 8.815 2.867 -3.280 1.00 97.50 83 PHE A CA 1
ATOM 635 C C . PHE A 1 83 ? 10.295 3.067 -2.881 1.00 97.50 83 PHE A C 1
ATOM 637 O O . PHE A 1 83 ? 11.064 2.144 -3.156 1.00 97.50 83 PHE A O 1
ATOM 644 N N . PRO A 1 84 ? 10.709 4.132 -2.146 1.00 97.31 84 PRO A N 1
ATOM 645 C CA . PRO A 1 84 ? 12.101 4.273 -1.705 1.00 97.31 84 PRO A CA 1
ATOM 646 C C . PRO A 1 84 ? 12.525 3.173 -0.725 1.00 97.31 84 PRO A C 1
ATOM 648 O O . PRO A 1 84 ? 13.700 2.852 -0.608 1.00 97.31 84 PRO A O 1
ATOM 651 N N . ALA A 1 85 ? 11.568 2.570 -0.012 1.00 97.50 85 ALA A N 1
ATOM 652 C CA . ALA A 1 85 ? 11.828 1.427 0.856 1.00 97.50 85 ALA A CA 1
ATOM 653 C C . ALA A 1 85 ? 11.889 0.094 0.091 1.00 97.50 85 ALA A C 1
ATOM 655 O O . ALA A 1 85 ? 12.520 -0.851 0.563 1.00 97.50 85 ALA A O 1
ATOM 656 N N . ALA A 1 86 ? 11.209 -0.009 -1.053 1.00 97.31 86 ALA A N 1
ATOM 657 C CA . ALA A 1 86 ? 11.158 -1.230 -1.858 1.00 97.31 86 ALA A CA 1
ATOM 658 C C . ALA A 1 86 ? 12.339 -1.358 -2.834 1.00 97.31 86 ALA A C 1
ATOM 660 O O . ALA A 1 86 ? 12.757 -2.477 -3.142 1.00 97.31 86 ALA A O 1
ATOM 661 N N . MET A 1 87 ? 12.846 -0.220 -3.311 1.00 97.00 87 MET A N 1
ATOM 662 C CA . MET A 1 87 ? 13.946 -0.090 -4.272 1.00 97.00 87 MET A CA 1
ATOM 663 C C . MET A 1 87 ? 14.896 1.036 -3.817 1.00 97.00 87 MET A C 1
ATOM 665 O O . MET A 1 87 ? 14.944 2.089 -4.452 1.00 97.00 87 MET A O 1
ATOM 669 N N . PRO A 1 88 ? 15.597 0.867 -2.677 1.00 96.56 88 PRO A N 1
ATOM 670 C CA . PRO A 1 88 ? 16.468 1.896 -2.095 1.00 96.56 88 PRO A CA 1
ATOM 671 C C . PRO A 1 88 ? 17.650 2.308 -2.982 1.00 96.56 88 PRO A C 1
ATOM 673 O O . PRO A 1 88 ? 18.218 3.377 -2.781 1.00 96.56 88 PRO A O 1
ATOM 676 N N . GLU A 1 89 ? 18.039 1.458 -3.926 1.00 95.50 89 GLU A N 1
ATOM 677 C CA . GLU A 1 89 ? 19.102 1.681 -4.902 1.00 95.50 89 GLU A CA 1
ATOM 678 C C . GLU A 1 89 ? 18.681 2.563 -6.089 1.00 95.50 89 GLU A C 1
ATOM 680 O O . GLU A 1 89 ? 19.539 3.047 -6.827 1.00 95.50 89 GLU A O 1
ATOM 685 N N . VAL A 1 90 ? 17.376 2.794 -6.275 1.00 96.88 90 VAL A N 1
ATOM 686 C CA . VAL A 1 90 ? 16.838 3.538 -7.417 1.00 96.88 90 VAL A CA 1
ATOM 687 C C . VAL A 1 90 ? 16.460 4.953 -6.988 1.00 96.88 90 VAL A C 1
ATOM 689 O O . VAL A 1 90 ? 15.520 5.158 -6.220 1.00 96.88 90 VAL A O 1
ATOM 692 N N . GLU A 1 91 ? 17.147 5.953 -7.541 1.00 96.19 91 GLU A N 1
ATOM 693 C CA . GLU A 1 91 ? 16.768 7.352 -7.330 1.00 96.19 91 GLU A CA 1
ATOM 694 C C . GLU A 1 91 ? 15.361 7.638 -7.901 1.00 96.19 91 GLU A C 1
ATOM 696 O O . GLU A 1 91 ? 15.024 7.144 -8.985 1.00 96.19 91 GLU A O 1
ATOM 701 N N . PRO A 1 92 ? 14.540 8.481 -7.238 1.00 96.12 92 PRO A N 1
ATOM 702 C CA . PRO A 1 92 ? 13.156 8.750 -7.640 1.00 96.12 92 PRO A CA 1
ATOM 703 C C . PRO A 1 92 ? 12.985 9.125 -9.115 1.00 96.12 92 PRO A C 1
ATOM 705 O O . PRO A 1 92 ? 12.110 8.596 -9.799 1.00 96.12 92 PRO A O 1
ATOM 708 N N . GLY A 1 93 ? 13.849 10.000 -9.636 1.00 97.06 93 GLY A N 1
ATOM 709 C CA . GLY A 1 93 ? 13.756 10.427 -11.030 1.00 97.06 93 GLY A CA 1
ATOM 710 C C . GLY A 1 93 ? 14.099 9.317 -12.026 1.00 97.06 93 GLY A C 1
ATOM 711 O O . GLY A 1 93 ? 13.481 9.216 -13.087 1.00 97.06 93 GLY A O 1
ATOM 712 N N . SER A 1 94 ? 15.059 8.457 -11.690 1.00 98.19 94 SER A N 1
ATOM 713 C CA . SER A 1 94 ? 15.418 7.298 -12.512 1.00 98.19 94 SER A CA 1
ATOM 714 C C . SER A 1 94 ? 14.321 6.231 -12.474 1.00 98.19 94 SER A C 1
ATOM 716 O O . SER A 1 94 ? 14.015 5.623 -13.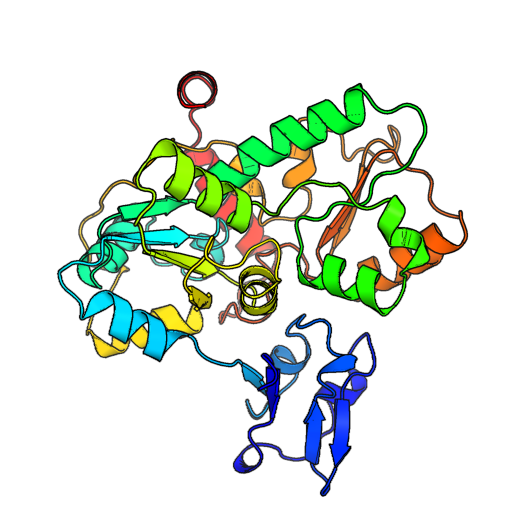500 1.00 98.19 94 SER A O 1
ATOM 718 N N . PHE A 1 95 ? 13.630 6.083 -11.338 1.00 98.25 95 PHE A N 1
ATOM 719 C CA . PHE A 1 95 ? 12.439 5.240 -11.226 1.00 98.25 95 PHE A CA 1
ATOM 720 C C . PHE A 1 95 ? 11.307 5.701 -12.160 1.00 98.25 95 PHE A C 1
ATOM 722 O O . PHE A 1 95 ? 10.708 4.883 -12.865 1.00 98.25 95 PHE A O 1
ATOM 729 N N . VAL A 1 96 ? 11.055 7.014 -12.239 1.00 98.56 96 VAL A N 1
ATOM 730 C CA . VAL A 1 96 ? 10.099 7.593 -13.200 1.00 98.56 96 VAL A CA 1
ATOM 731 C C . VAL A 1 96 ? 10.489 7.249 -14.637 1.00 98.56 96 VAL A C 1
ATOM 733 O O . VAL A 1 96 ? 9.647 6.800 -15.419 1.00 98.56 96 VAL A O 1
ATOM 736 N N . SER A 1 97 ? 11.759 7.424 -14.998 1.00 98.62 97 SER A N 1
ATOM 737 C CA . SER A 1 97 ? 12.241 7.113 -16.346 1.00 98.62 97 SER A CA 1
ATOM 738 C C . SER A 1 97 ? 12.141 5.631 -16.685 1.00 98.62 97 SER A C 1
ATOM 740 O O . SER A 1 97 ? 11.750 5.293 -17.801 1.00 98.62 97 SER A O 1
ATOM 742 N N . ALA A 1 98 ? 12.403 4.743 -15.726 1.00 98.69 98 ALA A N 1
ATOM 743 C CA . ALA A 1 98 ? 12.224 3.307 -15.901 1.00 98.69 98 ALA A CA 1
ATOM 744 C C . ALA A 1 98 ? 10.761 2.948 -16.208 1.00 98.69 98 ALA A C 1
ATOM 746 O O . ALA A 1 98 ? 10.494 2.161 -17.117 1.00 98.69 98 ALA A O 1
ATOM 747 N N . LEU A 1 99 ? 9.801 3.566 -15.513 1.00 98.69 99 LEU A N 1
ATOM 748 C CA . LEU A 1 99 ? 8.371 3.385 -15.785 1.00 98.69 99 LEU A CA 1
ATOM 749 C C . LEU A 1 99 ? 7.962 3.953 -17.152 1.00 98.69 99 LEU A C 1
ATOM 751 O O . LEU A 1 99 ? 7.237 3.293 -17.900 1.00 98.69 99 LEU A O 1
ATOM 755 N N . LYS A 1 100 ? 8.472 5.128 -17.537 1.00 98.50 100 LYS A N 1
ATOM 756 C CA . LYS A 1 100 ? 8.235 5.686 -18.881 1.00 98.50 100 LYS A CA 1
ATOM 757 C C . LYS A 1 100 ? 8.801 4.780 -19.976 1.00 98.50 100 LYS A C 1
ATOM 759 O O . LYS A 1 100 ? 8.116 4.486 -20.952 1.00 98.50 100 LYS A O 1
ATOM 764 N N . LYS A 1 101 ? 10.009 4.245 -19.780 1.00 98.19 101 LYS A N 1
ATOM 765 C CA . LYS A 1 101 ? 10.649 3.280 -20.689 1.00 98.19 101 LYS A CA 1
ATOM 766 C C . LYS A 1 101 ? 9.908 1.945 -20.762 1.00 98.19 101 LYS A C 1
ATOM 768 O O . LYS A 1 101 ? 9.898 1.311 -21.814 1.00 98.19 101 LYS A O 1
ATOM 773 N N . LEU A 1 102 ? 9.264 1.528 -19.670 1.00 98.12 102 LEU A N 1
ATOM 774 C CA . LEU A 1 102 ? 8.387 0.356 -19.647 1.00 98.12 102 LEU A CA 1
ATOM 775 C C . LEU A 1 102 ? 7.118 0.567 -20.497 1.00 98.12 102 LEU A C 1
ATOM 777 O O . LEU A 1 102 ? 6.572 -0.408 -21.015 1.00 98.12 102 LEU A O 1
ATOM 781 N N . GLY A 1 103 ? 6.698 1.823 -20.682 1.00 97.56 103 GLY A N 1
ATOM 782 C CA . GLY A 1 103 ? 5.631 2.239 -21.598 1.00 97.56 103 GLY A CA 1
ATOM 783 C C . GLY A 1 103 ? 4.510 3.063 -20.956 1.00 97.56 103 GLY A C 1
ATOM 784 O O . GLY A 1 103 ? 3.483 3.271 -21.595 1.00 97.56 103 GLY A O 1
ATOM 785 N N . PHE A 1 104 ? 4.667 3.521 -19.709 1.00 98.44 104 PHE A N 1
ATOM 786 C CA . PHE A 1 104 ? 3.714 4.443 -19.083 1.00 98.44 104 PHE A CA 1
ATOM 787 C C . PHE A 1 104 ? 3.850 5.859 -19.661 1.00 98.44 104 PHE A C 1
ATOM 789 O O . PHE A 1 104 ? 4.962 6.352 -19.841 1.00 98.44 104 PHE A O 1
ATOM 796 N N . ASN A 1 105 ? 2.726 6.534 -19.919 1.00 98.06 105 ASN A N 1
ATOM 797 C CA . ASN A 1 105 ? 2.728 7.912 -20.422 1.00 98.06 105 ASN A CA 1
ATOM 798 C C . ASN A 1 105 ? 3.069 8.904 -19.306 1.00 98.06 105 ASN A C 1
ATOM 800 O O . ASN A 1 105 ? 3.867 9.819 -19.503 1.00 98.06 105 ASN A O 1
ATOM 804 N N . GLU A 1 106 ? 2.497 8.688 -18.123 1.00 98.00 106 GLU A N 1
ATOM 805 C CA . GLU A 1 106 ? 2.716 9.519 -16.943 1.00 98.00 106 GLU A CA 1
ATOM 806 C C . GLU A 1 106 ? 2.979 8.673 -15.702 1.00 98.00 106 GLU A C 1
ATOM 808 O O . GLU A 1 106 ? 2.540 7.524 -15.594 1.00 98.00 106 GLU A O 1
ATOM 813 N N . VAL A 1 107 ? 3.695 9.267 -14.750 1.00 98.56 107 VAL A N 1
ATOM 814 C CA . VAL A 1 107 ? 4.009 8.653 -13.460 1.00 98.56 107 VAL A CA 1
ATOM 815 C C . VAL A 1 107 ? 3.660 9.658 -12.375 1.00 98.56 107 VAL A C 1
ATOM 817 O O . VAL A 1 107 ? 4.287 10.706 -12.300 1.00 98.56 107 VAL A O 1
ATOM 820 N N . MET A 1 108 ? 2.667 9.348 -11.551 1.00 97.81 108 MET A N 1
ATOM 821 C CA . MET A 1 108 ? 2.207 10.183 -10.442 1.00 97.81 108 MET A CA 1
ATOM 822 C C . MET A 1 108 ? 2.417 9.464 -9.112 1.00 97.81 108 MET A C 1
ATOM 824 O O . MET A 1 108 ? 2.414 8.235 -9.046 1.00 97.81 108 MET A O 1
ATOM 828 N N . GLU A 1 109 ? 2.543 10.222 -8.031 1.00 97.38 109 GLU A N 1
ATOM 829 C CA . GLU A 1 109 ? 2.590 9.661 -6.682 1.00 97.38 109 GLU A CA 1
ATOM 830 C C . GLU A 1 109 ? 1.182 9.525 -6.080 1.00 97.38 109 GLU A C 1
ATOM 832 O O . GLU A 1 109 ? 0.346 10.428 -6.181 1.00 97.38 109 GLU A O 1
ATOM 837 N N . ASP A 1 110 ? 0.917 8.423 -5.371 1.00 96.94 110 ASP A N 1
ATOM 838 C CA . ASP A 1 110 ? -0.297 8.303 -4.550 1.00 96.94 110 ASP A CA 1
ATOM 839 C C . ASP A 1 110 ? -0.288 9.247 -3.335 1.00 96.94 110 ASP A C 1
ATOM 841 O O . ASP A 1 110 ? -1.343 9.543 -2.771 1.00 96.94 110 ASP A O 1
ATOM 845 N N . SER A 1 111 ? 0.887 9.784 -3.000 1.00 96.75 111 SER A N 1
ATOM 846 C CA . SER A 1 111 ? 1.116 10.861 -2.039 1.00 96.75 111 SER A CA 1
ATOM 847 C C . SER A 1 111 ? 0.218 12.079 -2.301 1.00 96.75 111 SER A C 1
ATOM 849 O O . SER A 1 111 ? -0.242 12.696 -1.347 1.00 96.75 111 SER A O 1
ATOM 851 N N . VAL A 1 112 ? -0.118 12.395 -3.560 1.00 95.56 112 VAL A N 1
ATOM 852 C CA . VAL A 1 112 ? -1.065 13.483 -3.890 1.00 95.56 112 VAL A CA 1
ATOM 853 C C . VAL A 1 112 ? -2.456 13.181 -3.324 1.00 95.56 112 VAL A C 1
ATOM 855 O O . VAL A 1 112 ? -3.085 14.010 -2.668 1.00 95.56 112 VAL A O 1
ATOM 858 N N . GLY A 1 113 ? -2.927 11.946 -3.507 1.00 97.00 113 GLY A N 1
ATOM 859 C CA . GLY A 1 113 ? -4.169 11.469 -2.911 1.00 97.00 113 GLY A CA 1
ATOM 860 C C . GLY A 1 113 ? -4.100 11.439 -1.387 1.00 97.00 113 GLY A C 1
ATOM 861 O O . GLY A 1 113 ? -5.106 11.702 -0.731 1.00 97.00 113 GLY A O 1
ATOM 862 N N . ALA A 1 114 ? -2.924 11.170 -0.811 1.00 96.81 114 ALA A N 1
ATOM 863 C CA . ALA A 1 114 ? -2.718 11.209 0.633 1.00 96.81 114 ALA A CA 1
ATOM 864 C C . ALA A 1 114 ? -2.954 12.611 1.220 1.00 96.81 114 ALA A C 1
ATOM 866 O O . ALA A 1 114 ? -3.568 12.728 2.280 1.00 96.81 114 ALA A O 1
ATOM 867 N N . GLU A 1 115 ? -2.539 13.671 0.526 1.00 94.81 115 GLU A N 1
ATOM 868 C CA . GLU A 1 115 ? -2.775 15.054 0.962 1.00 94.81 115 GLU A CA 1
ATOM 869 C C . GLU A 1 115 ? -4.240 15.453 0.875 1.00 94.81 115 GLU A C 1
ATOM 871 O O . GLU A 1 115 ? -4.775 16.039 1.819 1.00 94.81 115 GLU A O 1
ATOM 876 N N . LEU A 1 116 ? -4.907 15.077 -0.221 1.00 95.38 116 LEU A N 1
ATOM 877 C CA . LEU A 1 116 ? -6.341 15.299 -0.390 1.00 95.38 116 LEU A CA 1
ATOM 878 C C . LEU A 1 116 ? -7.126 14.668 0.762 1.00 95.38 116 LEU A C 1
ATOM 880 O O . LEU A 1 116 ? -7.926 15.339 1.414 1.00 95.38 116 LEU A O 1
ATOM 884 N N . ILE A 1 117 ? -6.859 13.397 1.074 1.00 96.25 117 ILE A N 1
ATOM 885 C CA . ILE A 1 117 ? -7.566 12.739 2.175 1.00 96.25 117 ILE A CA 1
ATOM 886 C C . ILE A 1 117 ? -7.135 13.279 3.538 1.00 96.25 117 ILE A C 1
ATOM 888 O O . ILE A 1 117 ? -7.946 13.299 4.454 1.00 96.25 117 ILE A O 1
ATOM 892 N N . GLY A 1 118 ? -5.894 13.745 3.693 1.00 95.25 118 GLY A N 1
ATOM 893 C CA . GLY A 1 118 ? -5.426 14.374 4.925 1.00 95.25 118 GLY A CA 1
ATOM 894 C C . GLY A 1 118 ? -6.192 15.655 5.254 1.00 95.25 118 GLY A C 1
ATOM 895 O O . GLY A 1 118 ? -6.604 15.843 6.402 1.00 95.25 118 GLY A O 1
ATOM 896 N N . LYS A 1 119 ? -6.464 16.494 4.241 1.00 93.81 119 LYS A N 1
ATOM 897 C CA . LYS A 1 119 ? -7.362 17.657 4.366 1.00 93.81 119 LYS A CA 1
ATOM 898 C C . LYS A 1 119 ? -8.769 17.217 4.793 1.00 93.81 119 LYS A C 1
ATOM 900 O O . LYS A 1 119 ? -9.343 17.810 5.706 1.00 93.81 119 LYS A O 1
ATOM 905 N N . GLU A 1 120 ? -9.293 16.142 4.201 1.00 95.12 120 GLU A N 1
ATOM 906 C CA . GLU A 1 120 ? -10.609 15.596 4.556 1.00 95.12 120 GLU A CA 1
ATOM 907 C C . GLU A 1 120 ? -10.668 15.012 5.972 1.00 95.12 120 GLU A C 1
ATOM 909 O O . GLU A 1 120 ? -11.638 15.257 6.685 1.00 95.12 120 GLU A O 1
ATOM 914 N N . TYR A 1 121 ? -9.628 14.309 6.429 1.00 94.88 121 TYR A N 1
ATOM 915 C CA . TYR A 1 121 ? -9.531 13.829 7.810 1.00 94.88 121 TYR A CA 1
ATOM 916 C C . TYR A 1 121 ? -9.495 14.987 8.803 1.00 94.88 121 TYR A C 1
ATOM 918 O O . TYR A 1 121 ? -10.212 14.952 9.802 1.00 94.88 121 TYR A O 1
ATOM 926 N N . ARG A 1 122 ? -8.715 16.037 8.516 1.00 92.69 122 ARG A N 1
ATOM 927 C CA . ARG A 1 122 ? -8.699 17.253 9.337 1.00 92.69 122 ARG A CA 1
ATOM 928 C C . ARG A 1 122 ? -10.100 17.858 9.425 1.00 92.69 122 ARG A C 1
ATOM 930 O O . ARG A 1 122 ? -10.608 18.044 10.524 1.00 92.69 122 ARG A O 1
ATOM 937 N N . ARG A 1 123 ? -10.757 18.083 8.281 1.00 92.50 123 ARG A N 1
ATOM 938 C CA . ARG A 1 123 ? -12.125 18.624 8.215 1.00 92.50 123 ARG A CA 1
ATOM 939 C C . ARG A 1 123 ? -13.119 17.771 9.005 1.00 92.50 123 ARG A C 1
ATOM 941 O O . ARG A 1 123 ? -13.925 18.306 9.762 1.00 92.50 123 ARG A O 1
ATOM 948 N N . LEU A 1 124 ? -13.046 16.451 8.843 1.00 91.94 124 LEU A N 1
ATOM 949 C CA . LEU A 1 124 ? -13.910 15.493 9.523 1.00 91.94 124 LEU A CA 1
ATOM 950 C C . LEU A 1 124 ? -13.776 15.592 11.047 1.00 91.94 124 LEU A C 1
ATOM 952 O O . LEU A 1 124 ? -14.786 15.594 11.743 1.00 91.94 124 LEU A O 1
ATOM 956 N N . LEU A 1 125 ? -12.547 15.695 11.555 1.00 89.69 125 LEU A N 1
ATOM 957 C CA . LEU A 1 125 ? -12.258 15.714 12.991 1.00 89.69 125 LEU A CA 1
ATOM 958 C C . LEU A 1 125 ? -12.452 17.091 13.636 1.00 89.69 125 LEU A C 1
ATOM 960 O O . LEU A 1 125 ? -12.705 17.160 14.834 1.00 89.69 125 LEU A O 1
ATOM 964 N N . THR A 1 126 ? -12.359 18.179 12.867 1.00 86.75 126 THR A N 1
ATOM 965 C CA . THR A 1 126 ? -12.717 19.524 13.344 1.00 86.75 126 THR A CA 1
ATOM 966 C C . THR A 1 126 ? -14.234 19.696 13.463 1.00 86.75 126 THR A C 1
ATOM 968 O O . THR A 1 126 ? -14.695 20.348 14.393 1.00 86.75 126 THR A O 1
ATOM 971 N N . ASN A 1 127 ? -15.011 19.095 12.553 1.00 81.94 127 ASN A N 1
ATOM 972 C CA . ASN A 1 127 ? -16.465 19.285 12.487 1.00 81.94 127 ASN A CA 1
ATOM 973 C C . ASN A 1 127 ? -17.283 18.224 13.247 1.00 81.94 127 ASN A C 1
ATOM 975 O O . ASN A 1 127 ? -18.471 18.440 13.482 1.00 81.94 127 ASN A O 1
ATOM 979 N N . GLN A 1 128 ? -16.703 17.073 13.606 1.00 72.25 128 GLN A N 1
ATOM 980 C CA . GLN A 1 128 ? -17.398 16.060 14.406 1.00 72.25 128 GLN A CA 1
ATOM 981 C C . GLN A 1 128 ? -17.263 16.325 15.905 1.00 72.25 128 GLN A C 1
ATOM 983 O O . GLN A 1 128 ? -16.163 16.470 16.435 1.00 72.25 128 GLN A O 1
ATOM 988 N N . THR A 1 129 ? -18.391 16.281 16.614 1.00 66.38 129 THR A N 1
ATOM 989 C CA . THR A 1 129 ? -18.424 16.299 18.076 1.00 66.38 129 THR A CA 1
ATOM 990 C C . THR A 1 129 ? -18.567 14.877 18.626 1.00 66.38 129 THR A C 1
ATOM 992 O O . THR A 1 129 ? -19.540 14.172 18.370 1.00 66.38 129 THR A O 1
ATOM 995 N N . GLY A 1 130 ? -17.569 14.437 19.395 1.00 73.44 130 GLY A N 1
ATOM 996 C CA . GLY A 1 130 ? -17.679 13.325 20.350 1.00 73.44 130 GLY A CA 1
ATOM 997 C C . GLY A 1 130 ? -17.724 11.891 19.806 1.00 73.44 130 GLY A C 1
ATOM 998 O O . GLY A 1 130 ? -17.558 10.970 20.601 1.00 73.44 130 GLY A O 1
ATOM 999 N N . LYS A 1 131 ? -17.911 11.656 18.500 1.00 86.81 131 LYS A N 1
ATOM 1000 C CA . LYS A 1 131 ? -17.890 10.299 17.927 1.00 86.81 131 LYS A CA 1
ATOM 1001 C C . LYS A 1 131 ? -16.472 9.907 17.474 1.00 86.81 131 LYS A C 1
ATOM 1003 O O . LYS A 1 131 ? -15.912 10.601 16.627 1.00 86.81 131 LYS A O 1
ATOM 1008 N N . PRO A 1 132 ? -15.906 8.791 17.971 1.00 91.62 132 PRO A N 1
ATOM 1009 C CA . PRO A 1 132 ? -14.640 8.266 17.470 1.00 91.62 132 PRO A CA 1
ATOM 1010 C C . PRO A 1 132 ? -14.712 7.909 15.984 1.00 91.62 132 PRO A C 1
ATOM 1012 O O . PRO A 1 132 ? -15.729 7.406 15.501 1.00 91.62 132 PRO A O 1
ATOM 1015 N N . VAL A 1 133 ? -13.611 8.111 15.270 1.00 95.06 133 VAL A N 1
ATOM 1016 C CA . VAL A 1 133 ? -13.480 7.760 13.854 1.00 95.06 133 VAL A CA 1
ATOM 1017 C C . VAL A 1 133 ? -12.376 6.723 13.684 1.00 95.06 133 VAL A C 1
ATOM 1019 O O . VAL A 1 133 ? -11.279 6.897 14.199 1.00 95.06 133 VAL A O 1
ATOM 1022 N N . ILE A 1 134 ? -12.631 5.660 12.927 1.00 96.75 134 ILE A N 1
ATOM 1023 C CA . ILE A 1 134 ? -11.617 4.690 12.501 1.00 96.75 134 ILE A CA 1
ATOM 1024 C C . ILE A 1 134 ? -11.140 5.065 11.096 1.00 96.75 134 ILE A C 1
ATOM 1026 O O . ILE A 1 134 ? -11.955 5.329 10.209 1.00 96.75 134 ILE A O 1
ATOM 1030 N N . SER A 1 135 ? -9.828 5.086 10.861 1.00 96.50 135 SER A N 1
ATOM 1031 C CA . SER A 1 135 ? -9.293 5.352 9.524 1.00 96.50 135 SER A CA 1
ATOM 1032 C C . SER A 1 135 ? -9.641 4.237 8.518 1.00 96.50 135 SER A C 1
ATOM 1034 O O . SER A 1 135 ? -9.823 3.072 8.865 1.00 96.50 135 SER A O 1
ATOM 1036 N N . SER A 1 136 ? -9.745 4.597 7.239 1.00 96.06 136 SER A N 1
ATOM 1037 C CA . SER A 1 136 ? -10.211 3.742 6.133 1.00 96.06 136 SER A CA 1
ATOM 1038 C C . SER A 1 136 ? -9.181 3.645 4.998 1.00 96.06 136 SER A C 1
ATOM 1040 O O . SER A 1 136 ? -9.469 3.153 3.909 1.00 96.06 136 SER A O 1
ATOM 1042 N N . ASN A 1 137 ? -7.949 4.098 5.245 1.00 94.81 137 ASN A N 1
ATOM 1043 C CA . ASN A 1 137 ? -6.856 4.141 4.274 1.00 94.81 137 ASN A CA 1
ATOM 1044 C C . ASN A 1 137 ? -6.193 2.768 4.030 1.00 94.81 137 ASN A C 1
ATOM 1046 O O . ASN A 1 137 ? -5.625 2.548 2.955 1.00 94.81 137 ASN A O 1
ATOM 1050 N N . CYS A 1 138 ? -6.265 1.838 4.993 1.00 97.62 138 CYS A N 1
ATOM 1051 C CA . CYS A 1 138 ? -5.715 0.486 4.870 1.00 97.62 138 CYS A CA 1
ATOM 1052 C C . CYS A 1 138 ? -6.792 -0.522 4.408 1.00 97.62 138 CYS A C 1
ATOM 1054 O O . CYS A 1 138 ? -7.661 -0.891 5.202 1.00 97.62 138 CYS A O 1
ATOM 1056 N N . PRO A 1 139 ? -6.728 -1.061 3.174 1.00 97.50 139 PRO A N 1
ATOM 1057 C CA . PRO A 1 139 ? -7.774 -1.952 2.660 1.00 97.50 139 PRO A CA 1
ATOM 1058 C C . PRO A 1 139 ? -7.895 -3.272 3.437 1.00 97.50 139 PRO A C 1
ATOM 1060 O O . PRO A 1 139 ? -8.991 -3.809 3.572 1.00 97.50 139 PRO A O 1
ATOM 1063 N N . ALA A 1 140 ? -6.798 -3.777 4.014 1.00 97.75 140 ALA A N 1
ATOM 1064 C CA . ALA A 1 140 ? -6.845 -4.959 4.877 1.00 97.75 140 ALA A CA 1
ATOM 1065 C C . ALA A 1 140 ? -7.613 -4.699 6.188 1.00 97.75 140 ALA A C 1
ATOM 1067 O O . ALA A 1 140 ? -8.321 -5.588 6.653 1.00 97.75 140 ALA A O 1
ATOM 1068 N N . VAL A 1 141 ? -7.511 -3.489 6.757 1.00 98.00 141 VAL A N 1
ATOM 1069 C CA . VAL A 1 141 ? -8.292 -3.077 7.938 1.00 98.00 141 VAL A CA 1
ATOM 1070 C C . VAL A 1 141 ? -9.766 -2.943 7.577 1.00 98.00 141 VAL A C 1
ATOM 1072 O O . VAL A 1 141 ? -10.603 -3.506 8.274 1.00 98.00 141 VAL A O 1
ATOM 1075 N N . VAL A 1 142 ? -10.083 -2.279 6.459 1.00 97.88 142 VAL A N 1
ATOM 1076 C CA . VAL A 1 142 ? -11.468 -2.158 5.968 1.00 97.88 142 VAL A CA 1
ATOM 1077 C C . VAL A 1 142 ? -12.094 -3.545 5.798 1.00 97.88 142 VAL A C 1
ATOM 1079 O O . VAL A 1 142 ? -13.162 -3.815 6.338 1.00 97.88 142 VAL A O 1
ATOM 1082 N N . ASN A 1 143 ? -11.389 -4.467 5.136 1.00 97.75 143 ASN A N 1
ATOM 1083 C CA . ASN A 1 143 ? -11.847 -5.846 4.961 1.00 97.75 143 ASN A CA 1
ATOM 1084 C C . ASN A 1 143 ? -11.997 -6.605 6.287 1.00 97.75 143 ASN A C 1
ATOM 1086 O O . ASN A 1 143 ? -12.858 -7.478 6.401 1.00 97.75 143 ASN A O 1
ATOM 1090 N N . TYR A 1 144 ? -11.156 -6.309 7.279 1.00 98.00 144 TYR A N 1
ATOM 1091 C CA . TYR A 1 144 ? -11.255 -6.908 8.605 1.00 98.00 144 TYR A CA 1
ATOM 1092 C C . TYR A 1 144 ? -12.511 -6.424 9.334 1.00 98.00 144 TYR A C 1
ATOM 1094 O O . TYR A 1 144 ? -13.289 -7.246 9.818 1.00 98.00 144 TYR A O 1
ATOM 1102 N N . ILE A 1 145 ? -12.754 -5.114 9.342 1.00 98.00 145 ILE A N 1
ATOM 1103 C CA . ILE A 1 145 ? -13.926 -4.515 9.984 1.00 98.00 145 ILE A CA 1
ATOM 1104 C C . ILE A 1 145 ? -15.214 -4.993 9.311 1.00 98.00 145 ILE A C 1
ATOM 1106 O O . ILE A 1 145 ? -16.089 -5.516 9.995 1.00 98.00 145 ILE A O 1
ATOM 1110 N N . GLU A 1 146 ? -15.309 -4.906 7.982 1.00 96.75 146 GLU A N 1
ATOM 1111 C CA . GLU A 1 146 ? -16.509 -5.308 7.233 1.00 96.75 146 GLU A CA 1
ATOM 1112 C C . GLU A 1 146 ? -16.917 -6.767 7.499 1.00 96.75 146 GLU A C 1
ATOM 1114 O O . GLU A 1 146 ? -18.106 -7.071 7.578 1.00 96.75 146 GLU A O 1
ATOM 1119 N N . LYS A 1 147 ? -15.944 -7.674 7.652 1.00 97.00 147 LYS A N 1
ATOM 1120 C CA . LYS A 1 147 ? -16.204 -9.113 7.816 1.00 97.00 147 LYS A CA 1
ATOM 1121 C C . LYS A 1 147 ? -16.371 -9.555 9.266 1.00 97.00 147 LYS A C 1
ATOM 1123 O O . LYS A 1 147 ? -17.159 -10.458 9.530 1.00 97.00 147 LYS A O 1
ATOM 1128 N N . TYR A 1 148 ? -15.601 -8.979 10.187 1.00 97.50 148 TYR A N 1
ATOM 1129 C CA . TYR A 1 148 ? -15.464 -9.501 11.553 1.00 97.50 148 TYR A CA 1
ATOM 1130 C C . TYR A 1 148 ? -15.961 -8.539 12.631 1.00 97.50 148 TYR A C 1
ATOM 1132 O O . TYR A 1 148 ? -16.298 -8.984 13.724 1.00 97.50 148 TYR A O 1
ATOM 1140 N N . TYR A 1 149 ? -16.069 -7.247 12.320 1.00 96.94 149 TYR A N 1
ATOM 1141 C CA . TYR A 1 149 ? -16.585 -6.224 13.225 1.00 96.94 149 TYR A CA 1
ATOM 1142 C C . TYR A 1 149 ? -17.636 -5.340 12.532 1.00 96.94 149 TYR A C 1
ATOM 1144 O O . TYR A 1 149 ? -17.501 -4.116 12.532 1.00 96.94 149 TYR A O 1
ATOM 1152 N N . PRO A 1 150 ? -18.717 -5.906 11.958 1.00 96.56 150 PRO A N 1
ATOM 1153 C CA . PRO A 1 150 ? -19.684 -5.133 11.173 1.00 96.56 150 PRO A CA 1
ATOM 1154 C C . PRO A 1 150 ? -20.352 -4.001 11.972 1.00 96.56 150 PRO A C 1
ATOM 1156 O O . PRO A 1 150 ? -20.700 -2.966 11.411 1.00 96.56 150 PRO A O 1
ATOM 1159 N N . LYS A 1 151 ? -20.460 -4.141 13.301 1.00 96.12 151 LYS A N 1
ATOM 1160 C CA . LYS A 1 151 ? -20.945 -3.077 14.199 1.00 96.12 151 LYS A CA 1
ATOM 1161 C C . LYS A 1 151 ? -20.039 -1.836 14.212 1.00 96.12 151 LYS A C 1
ATOM 1163 O O . LYS A 1 151 ? -20.516 -0.746 14.506 1.00 96.12 151 LYS A O 1
ATOM 1168 N N . LEU A 1 152 ? -18.757 -1.986 13.870 1.00 96.62 152 LEU A N 1
ATOM 1169 C CA . LEU A 1 152 ? -17.791 -0.889 13.807 1.00 96.62 152 LEU A CA 1
ATOM 1170 C C . LEU A 1 152 ? -17.810 -0.137 12.467 1.00 96.62 152 LEU A C 1
ATOM 1172 O O . LEU A 1 152 ? -17.185 0.916 12.364 1.00 96.62 152 LEU A O 1
ATOM 1176 N N . ILE A 1 153 ? -18.549 -0.613 11.454 1.00 96.75 153 ILE A N 1
ATOM 1177 C CA . ILE A 1 153 ? -18.627 0.042 10.134 1.00 96.75 153 ILE A CA 1
ATOM 1178 C C . ILE A 1 153 ? -19.080 1.498 10.267 1.00 96.75 153 ILE A C 1
ATOM 1180 O O . ILE A 1 153 ? -18.524 2.374 9.611 1.00 96.75 153 ILE A O 1
ATOM 1184 N N . GLY A 1 154 ? -20.033 1.771 11.163 1.00 95.38 154 GLY A N 1
ATOM 1185 C CA . GLY A 1 154 ? -20.536 3.123 11.407 1.00 95.38 154 GLY A CA 1
ATOM 1186 C C . GLY A 1 154 ? -19.510 4.091 12.009 1.00 95.38 154 GLY A C 1
ATOM 1187 O O . GLY A 1 154 ? -19.802 5.282 12.073 1.00 95.38 154 GLY A O 1
ATOM 1188 N N . TYR A 1 155 ? -18.348 3.613 12.461 1.00 95.81 155 TYR A N 1
ATOM 1189 C CA . TYR A 1 155 ? -17.243 4.440 12.957 1.00 95.81 155 TYR A CA 1
ATOM 1190 C C . TYR A 1 155 ? -16.147 4.644 11.907 1.00 95.81 155 TYR A C 1
ATOM 1192 O O . TYR A 1 155 ? -15.287 5.498 12.098 1.00 95.81 155 TYR A O 1
ATOM 1200 N N . MET A 1 156 ? -16.146 3.892 10.801 1.00 96.44 156 MET A N 1
ATOM 1201 C CA . MET A 1 156 ? -15.150 4.085 9.747 1.00 96.44 156 MET A CA 1
ATOM 1202 C C . MET A 1 156 ? -15.344 5.436 9.057 1.00 96.44 156 MET A C 1
ATOM 1204 O O . MET A 1 156 ? -16.462 5.838 8.738 1.00 96.44 156 MET A O 1
ATOM 1208 N N . ALA A 1 157 ? -14.240 6.122 8.778 1.00 95.38 157 ALA A N 1
ATOM 1209 C CA . ALA A 1 157 ? -14.255 7.330 7.976 1.00 95.38 157 ALA A CA 1
ATOM 1210 C C . ALA A 1 157 ? -14.814 7.027 6.577 1.00 95.38 157 ALA A C 1
ATOM 1212 O O . ALA A 1 157 ? -14.347 6.122 5.885 1.00 95.38 157 ALA A O 1
ATOM 1213 N N . HIS A 1 158 ? -15.770 7.833 6.117 1.00 93.44 158 HIS A N 1
ATOM 1214 C CA . HIS A 1 158 ? -16.288 7.777 4.745 1.00 93.44 158 HIS A CA 1
ATOM 1215 C C . HIS A 1 158 ? -15.335 8.466 3.752 1.00 93.44 158 HIS A C 1
ATOM 1217 O O . HIS A 1 158 ? -15.745 9.261 2.910 1.00 93.44 158 HIS A O 1
ATOM 1223 N N . ILE A 1 159 ? -14.042 8.172 3.878 1.00 95.88 159 ILE A N 1
ATOM 1224 C CA . ILE A 1 159 ? -12.954 8.725 3.077 1.00 95.88 159 ILE A CA 1
ATOM 1225 C C . ILE A 1 159 ? -12.298 7.552 2.346 1.00 95.88 159 ILE A C 1
ATOM 1227 O O . ILE A 1 159 ? -12.056 6.496 2.931 1.00 95.88 159 ILE A O 1
ATOM 1231 N N . VAL A 1 160 ? -12.057 7.699 1.046 1.00 96.88 160 VAL A N 1
ATOM 1232 C CA . VAL A 1 160 ? -11.380 6.664 0.250 1.00 96.88 160 VAL A CA 1
ATOM 1233 C C . VAL A 1 160 ? -9.881 6.622 0.558 1.00 96.88 160 VAL A C 1
ATOM 1235 O O . VAL A 1 160 ? -9.338 7.552 1.147 1.00 96.88 160 VAL A O 1
ATOM 1238 N N . SER A 1 161 ? -9.179 5.561 0.158 1.00 97.38 161 SER A N 1
ATOM 1239 C CA . SER A 1 161 ? -7.725 5.507 0.347 1.00 97.38 161 SER A CA 1
ATOM 1240 C C . SER A 1 161 ? -6.974 6.468 -0.594 1.00 97.38 161 SER A C 1
ATOM 1242 O O . SER A 1 161 ? -7.538 6.874 -1.616 1.00 97.38 161 SER A O 1
ATOM 1244 N N . PRO A 1 162 ? -5.685 6.775 -0.323 1.00 97.06 162 PRO A N 1
ATOM 1245 C CA . PRO A 1 162 ? -4.856 7.618 -1.193 1.00 97.06 162 PRO A CA 1
ATOM 1246 C C . PRO A 1 162 ? -4.852 7.143 -2.645 1.00 97.06 162 PRO A C 1
ATOM 1248 O O . PRO A 1 162 ? -5.047 7.925 -3.565 1.00 97.06 162 PRO A O 1
ATOM 1251 N N . THR A 1 163 ? -4.744 5.829 -2.846 1.00 97.69 163 THR A N 1
ATOM 1252 C CA . THR A 1 163 ? -4.765 5.197 -4.167 1.00 97.69 163 THR A CA 1
ATOM 1253 C C . THR A 1 163 ? -6.042 5.527 -4.942 1.00 97.69 163 THR A C 1
ATOM 1255 O O . THR A 1 163 ? -5.984 5.930 -6.101 1.00 97.69 163 THR A O 1
ATOM 1258 N N . ILE A 1 164 ? -7.205 5.375 -4.304 1.00 98.38 164 ILE A N 1
ATOM 1259 C CA . ILE A 1 164 ? -8.498 5.655 -4.939 1.00 98.38 164 ILE A CA 1
ATOM 1260 C C . ILE A 1 164 ? -8.697 7.163 -5.120 1.00 98.38 164 ILE A C 1
ATOM 1262 O O . ILE A 1 164 ? -9.233 7.576 -6.146 1.00 98.38 164 ILE A O 1
ATOM 1266 N N . ALA A 1 165 ? -8.243 7.986 -4.170 1.00 98.12 165 ALA A N 1
ATOM 1267 C CA . ALA A 1 165 ? -8.271 9.441 -4.289 1.00 98.12 165 ALA A CA 1
ATOM 1268 C C . ALA A 1 165 ? -7.460 9.919 -5.505 1.00 98.12 165 ALA A C 1
ATOM 1270 O O . ALA A 1 165 ? -8.006 10.636 -6.342 1.00 98.12 165 ALA A O 1
ATOM 1271 N N . THR A 1 166 ? -6.218 9.450 -5.672 1.00 98.19 166 THR A N 1
ATOM 1272 C CA . THR A 1 166 ? -5.379 9.781 -6.836 1.00 98.19 166 THR A CA 1
ATOM 1273 C C . THR A 1 166 ? -5.995 9.275 -8.139 1.00 98.19 166 THR A C 1
ATOM 1275 O O . THR A 1 166 ? -6.052 10.013 -9.117 1.00 98.19 166 THR A O 1
ATOM 1278 N N . GLY A 1 167 ? -6.532 8.050 -8.171 1.00 98.31 167 GLY A N 1
ATOM 1279 C CA . GLY A 1 167 ? -7.207 7.536 -9.369 1.00 98.31 167 GLY A CA 1
ATOM 1280 C C . GLY A 1 167 ? -8.437 8.364 -9.768 1.00 98.31 167 GLY A C 1
ATOM 1281 O O . GLY A 1 167 ? -8.648 8.635 -10.952 1.00 98.31 167 GLY A O 1
ATOM 1282 N N . ARG A 1 168 ? -9.234 8.816 -8.787 1.00 97.88 168 ARG A N 1
ATOM 1283 C CA . ARG A 1 168 ? -10.371 9.724 -9.021 1.00 97.88 168 ARG A CA 1
ATOM 1284 C C . ARG A 1 168 ? -9.902 11.094 -9.506 1.00 97.88 168 ARG A C 1
ATOM 1286 O O . ARG A 1 168 ? -10.495 11.613 -10.445 1.00 97.88 168 ARG A O 1
ATOM 1293 N N . LEU A 1 169 ? -8.837 11.643 -8.918 1.00 97.31 169 LEU A N 1
ATOM 1294 C CA . LEU A 1 169 ? -8.220 12.896 -9.357 1.00 97.31 169 LEU A CA 1
ATOM 1295 C C . LEU A 1 169 ? -7.811 12.813 -10.834 1.00 97.31 169 LEU A C 1
ATOM 1297 O O . LEU A 1 169 ? -8.238 13.645 -11.629 1.00 97.31 169 LEU A O 1
ATOM 1301 N N . ILE A 1 170 ? -7.067 11.769 -11.217 1.00 97.81 170 ILE A N 1
ATOM 1302 C CA . ILE A 1 170 ? -6.626 11.547 -12.602 1.00 97.81 170 ILE A CA 1
ATOM 1303 C C . ILE A 1 170 ? -7.824 11.519 -13.553 1.00 97.81 170 ILE A C 1
ATOM 1305 O O . ILE A 1 170 ? -7.847 12.252 -14.539 1.00 97.81 170 ILE A O 1
ATOM 1309 N N . LYS A 1 171 ? -8.845 10.708 -13.258 1.00 97.19 171 LYS A N 1
ATOM 1310 C CA . LYS A 1 171 ? -9.982 10.534 -14.174 1.00 97.19 171 LYS A CA 1
ATOM 1311 C C . LYS A 1 171 ? -10.908 11.749 -14.233 1.00 97.19 171 LYS A C 1
ATOM 1313 O O . LYS A 1 171 ? -11.510 11.992 -15.274 1.00 97.19 171 LYS A O 1
ATOM 1318 N N . ASN A 1 172 ? -11.026 12.516 -13.154 1.00 96.12 172 ASN A N 1
ATOM 1319 C CA . ASN A 1 172 ? -11.930 13.664 -13.121 1.00 96.12 172 ASN A CA 1
ATOM 1320 C C . ASN A 1 172 ? -11.280 14.955 -13.628 1.00 96.12 172 ASN A C 1
ATOM 1322 O O . ASN A 1 172 ? -11.979 15.770 -14.222 1.00 96.12 172 ASN A O 1
ATOM 1326 N N . HIS A 1 173 ? -9.975 15.140 -13.409 1.00 94.31 173 HIS A N 1
ATOM 1327 C CA . HIS A 1 173 ? -9.304 16.421 -13.659 1.00 94.31 173 HIS A CA 1
ATOM 1328 C C . HIS A 1 173 ? -8.238 16.381 -14.756 1.00 94.31 173 HIS A C 1
ATOM 1330 O O . HIS A 1 173 ? -7.953 17.425 -15.333 1.00 94.31 173 HIS A O 1
ATOM 1336 N N . TYR A 1 174 ? -7.674 15.212 -15.073 1.00 93.81 174 TYR A N 1
ATOM 1337 C CA . TYR A 1 174 ? -6.603 15.099 -16.070 1.00 93.81 174 TYR A CA 1
ATOM 1338 C C . TYR A 1 174 ? -7.083 14.391 -17.334 1.00 93.81 174 TYR A C 1
ATOM 1340 O O . TYR A 1 174 ? -7.115 14.971 -18.415 1.00 93.81 174 TYR A O 1
ATOM 1348 N N . ASN A 1 175 ? -7.482 13.127 -17.211 1.00 95.06 175 ASN A N 1
ATOM 1349 C CA . ASN A 1 175 ? -7.915 12.326 -18.343 1.00 95.06 175 ASN A CA 1
ATOM 1350 C C . ASN A 1 175 ? -8.881 11.221 -17.899 1.00 95.06 175 ASN A C 1
ATOM 1352 O O . ASN A 1 175 ? -8.484 10.183 -17.367 1.00 95.06 175 ASN A O 1
ATOM 1356 N N . ARG A 1 176 ? -10.168 11.410 -18.206 1.00 95.81 176 ARG A N 1
ATOM 1357 C CA . ARG A 1 176 ? -11.244 10.454 -17.896 1.00 95.81 176 ARG A CA 1
ATOM 1358 C C . ARG A 1 176 ? -11.051 9.074 -18.519 1.00 95.81 176 ARG A C 1
ATOM 1360 O O . ARG A 1 176 ? -11.497 8.082 -17.944 1.00 95.81 176 ARG A O 1
ATOM 1367 N N . ALA A 1 177 ? -10.398 9.001 -19.676 1.00 96.06 177 ALA A N 1
ATOM 1368 C CA . ALA A 1 177 ? -10.136 7.753 -20.385 1.00 96.06 177 ALA A CA 1
ATOM 1369 C C . ALA A 1 177 ? -8.826 7.071 -19.951 1.00 96.06 177 ALA A C 1
ATOM 1371 O O . ALA A 1 177 ? -8.561 5.949 -20.390 1.00 96.06 177 ALA A O 1
ATOM 1372 N N . ALA A 1 178 ? -8.023 7.707 -19.086 1.00 97.50 178 ALA A N 1
ATOM 1373 C CA . ALA A 1 178 ? -6.744 7.161 -18.655 1.00 97.50 178 ALA A CA 1
ATOM 1374 C C . ALA A 1 178 ? -6.893 5.790 -17.987 1.00 97.50 178 ALA A C 1
ATOM 1376 O O . ALA A 1 178 ? -7.837 5.525 -17.230 1.00 97.50 178 ALA A O 1
ATOM 1377 N N . LYS A 1 179 ? -5.912 4.932 -18.258 1.00 98.31 179 LYS A N 1
ATOM 1378 C CA . LYS A 1 179 ? -5.725 3.621 -17.650 1.00 98.31 179 LYS A CA 1
ATOM 1379 C C . LYS A 1 179 ? -4.767 3.752 -16.482 1.00 98.31 179 LYS A C 1
ATOM 1381 O O . LYS A 1 179 ? -3.577 3.977 -16.670 1.00 98.31 179 LYS A O 1
ATOM 1386 N N . VAL A 1 180 ? -5.304 3.646 -15.273 1.00 98.69 180 VAL A N 1
ATOM 1387 C CA . VAL A 1 180 ? -4.545 3.916 -14.050 1.00 98.69 180 VAL A CA 1
ATOM 1388 C C . VAL A 1 180 ? -4.037 2.603 -13.472 1.00 98.69 180 VAL A C 1
ATOM 1390 O O . VAL A 1 180 ? -4.832 1.730 -13.125 1.00 98.69 180 VAL A O 1
ATOM 1393 N N . VAL A 1 181 ? -2.719 2.465 -13.350 1.00 98.81 181 VAL A N 1
ATOM 1394 C CA . VAL A 1 181 ? -2.077 1.292 -12.748 1.00 98.81 181 VAL A CA 1
ATOM 1395 C C . VAL A 1 181 ? -1.431 1.710 -11.440 1.00 98.81 181 VAL A C 1
ATOM 1397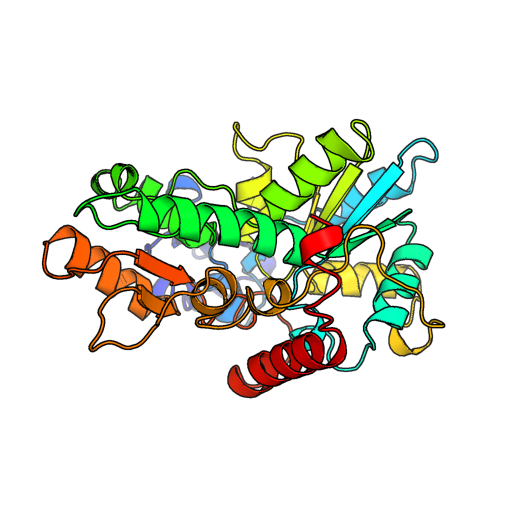 O O . VAL A 1 181 ? -0.490 2.497 -11.441 1.00 98.81 181 VAL A O 1
ATOM 1400 N N . PHE A 1 182 ? -1.921 1.186 -10.319 1.00 98.75 182 PHE A N 1
ATOM 1401 C CA . PHE A 1 182 ? -1.274 1.414 -9.030 1.00 98.75 182 PHE A CA 1
ATOM 1402 C C . PHE A 1 182 ? -0.102 0.449 -8.836 1.00 98.75 182 PHE A C 1
ATOM 1404 O O . PHE A 1 182 ? -0.222 -0.735 -9.142 1.00 98.75 182 PHE A O 1
ATOM 1411 N N . ILE A 1 183 ? 1.007 0.940 -8.288 1.00 98.75 183 ILE A N 1
ATOM 1412 C CA . ILE A 1 183 ? 2.223 0.175 -8.013 1.00 98.75 183 ILE A CA 1
ATOM 1413 C C . ILE A 1 183 ? 2.575 0.348 -6.536 1.00 98.75 183 ILE A C 1
ATOM 1415 O O . ILE A 1 183 ? 2.870 1.460 -6.097 1.00 98.75 183 ILE A O 1
ATOM 1419 N N . GLY A 1 184 ? 2.566 -0.731 -5.751 1.00 97.88 184 GLY A N 1
ATOM 1420 C CA . GLY A 1 184 ? 2.805 -0.601 -4.314 1.00 97.88 184 GLY A CA 1
ATOM 1421 C C . GLY A 1 184 ? 3.046 -1.893 -3.533 1.00 97.88 184 GLY A C 1
ATOM 1422 O O . GLY A 1 184 ? 3.141 -2.979 -4.096 1.00 97.88 184 GLY A O 1
ATOM 1423 N N . PRO A 1 185 ? 3.119 -1.803 -2.196 1.00 96.56 185 PRO A N 1
ATOM 1424 C CA . PRO A 1 185 ? 3.561 -2.903 -1.338 1.00 96.56 185 PRO A CA 1
ATOM 1425 C C . PRO A 1 185 ? 2.407 -3.774 -0.820 1.00 96.56 185 PRO A C 1
ATOM 1427 O O . PRO A 1 185 ? 2.603 -4.591 0.079 1.00 96.56 185 PRO A O 1
ATOM 1430 N N . CYS A 1 186 ? 1.173 -3.561 -1.285 1.00 96.81 186 CYS A N 1
ATOM 1431 C CA . CYS A 1 186 ? -0.016 -4.117 -0.646 1.00 96.81 186 CYS A CA 1
ATOM 1432 C C . CYS A 1 186 ? -0.877 -4.919 -1.620 1.00 96.81 186 CYS A C 1
ATOM 1434 O O . CYS A 1 186 ? -1.473 -4.379 -2.546 1.00 96.81 186 CYS A O 1
ATOM 1436 N N . VAL A 1 187 ? -1.035 -6.211 -1.339 1.00 96.50 187 VAL A N 1
ATOM 1437 C CA . VAL A 1 187 ? -1.866 -7.116 -2.147 1.00 96.50 187 VAL A CA 1
ATOM 1438 C C . VAL A 1 187 ? -3.366 -6.874 -1.947 1.00 96.50 187 VAL A C 1
ATOM 1440 O O . VAL A 1 187 ? -4.150 -7.098 -2.866 1.00 96.50 187 VAL A O 1
ATOM 1443 N N . ALA A 1 188 ? -3.782 -6.340 -0.791 1.00 97.56 188 ALA A N 1
ATOM 1444 C CA . ALA A 1 188 ? -5.174 -5.946 -0.546 1.00 97.56 188 ALA A CA 1
ATOM 1445 C C . ALA A 1 188 ? -5.633 -4.785 -1.446 1.00 97.56 188 ALA A C 1
ATOM 1447 O O . ALA A 1 188 ? -6.834 -4.603 -1.630 1.00 97.56 188 ALA A O 1
ATOM 1448 N N . LYS A 1 189 ? -4.711 -4.037 -2.069 1.00 97.62 189 LYS A N 1
ATOM 1449 C CA . LYS A 1 189 ? -5.061 -3.005 -3.058 1.00 97.62 189 LYS A CA 1
ATOM 1450 C C . LYS A 1 189 ? -5.718 -3.595 -4.308 1.00 97.62 189 LYS A C 1
ATOM 1452 O O . LYS A 1 189 ? -6.606 -2.958 -4.867 1.00 97.62 189 LYS A O 1
ATOM 1457 N N . LYS A 1 190 ? -5.369 -4.833 -4.691 1.00 97.25 190 LYS A N 1
ATOM 1458 C CA . LYS A 1 190 ? -6.064 -5.574 -5.762 1.00 97.25 190 LYS A CA 1
ATOM 1459 C C . LYS A 1 190 ? -7.544 -5.784 -5.417 1.00 97.25 190 LYS A C 1
ATOM 1461 O O . LYS A 1 190 ? -8.398 -5.679 -6.289 1.00 97.25 190 LYS A O 1
ATOM 1466 N N . ASP A 1 191 ? -7.859 -6.043 -4.146 1.00 96.44 191 ASP A N 1
ATOM 1467 C CA . ASP A 1 191 ? -9.243 -6.197 -3.674 1.00 96.44 191 ASP A CA 1
ATOM 1468 C C . ASP A 1 191 ? -9.974 -4.855 -3.668 1.00 96.44 191 ASP A C 1
ATOM 1470 O O . ASP A 1 191 ? -11.075 -4.737 -4.203 1.00 96.44 191 ASP A O 1
ATOM 1474 N N . GLU A 1 192 ? -9.318 -3.819 -3.142 1.00 97.75 192 GLU A N 1
ATOM 1475 C CA . GLU A 1 192 ? -9.859 -2.463 -3.087 1.00 97.75 192 GLU A CA 1
ATOM 1476 C C . GLU A 1 192 ? -10.255 -1.927 -4.468 1.00 97.75 192 GLU A C 1
ATOM 1478 O O . GLU A 1 192 ? -11.343 -1.366 -4.610 1.00 97.75 192 GLU A O 1
ATOM 1483 N N . ALA A 1 193 ? -9.409 -2.130 -5.481 1.00 97.44 193 ALA A N 1
ATOM 1484 C CA . ALA A 1 193 ? -9.674 -1.714 -6.858 1.00 97.44 193 ALA A CA 1
ATOM 1485 C C . ALA A 1 193 ? -10.881 -2.444 -7.481 1.00 97.44 193 ALA A C 1
ATOM 1487 O O . ALA A 1 193 ? -11.580 -1.896 -8.333 1.00 97.44 193 ALA A O 1
ATOM 1488 N N . ARG A 1 194 ? -11.157 -3.680 -7.043 1.00 95.25 194 ARG A N 1
ATOM 1489 C CA . ARG A 1 194 ? -12.240 -4.527 -7.571 1.00 95.25 194 ARG A CA 1
ATOM 1490 C C . ARG A 1 194 ? -13.580 -4.315 -6.849 1.00 95.25 194 ARG A C 1
ATOM 1492 O O . ARG A 1 194 ? -14.615 -4.764 -7.367 1.00 95.25 194 ARG A O 1
ATOM 1499 N N . LYS A 1 195 ? -13.593 -3.634 -5.689 1.00 94.44 195 LYS A N 1
ATOM 1500 C CA . LYS A 1 195 ? -14.822 -3.322 -4.935 1.00 94.44 195 LYS A CA 1
ATOM 1501 C C . LYS A 1 195 ? -15.804 -2.515 -5.800 1.00 94.44 195 LYS A C 1
ATOM 1503 O O . LYS A 1 195 ? -15.368 -1.595 -6.490 1.00 94.44 195 LYS A O 1
ATOM 1508 N N . PRO A 1 196 ? -17.125 -2.794 -5.752 1.00 92.44 196 PRO A N 1
ATOM 1509 C CA . PRO A 1 196 ? -18.115 -2.147 -6.620 1.00 92.44 196 PRO A CA 1
ATOM 1510 C C . PRO A 1 196 ? -18.033 -0.613 -6.678 1.00 92.44 196 PRO A C 1
ATOM 1512 O O . PRO A 1 196 ? -18.075 -0.061 -7.771 1.00 92.44 196 PRO A O 1
ATOM 1515 N N . GLY A 1 197 ? -17.828 0.067 -5.542 1.00 91.06 197 GLY A N 1
ATOM 1516 C CA . GLY A 1 197 ? -17.718 1.536 -5.475 1.00 91.06 197 GLY A CA 1
ATOM 1517 C C . GLY A 1 197 ? -16.410 2.140 -6.015 1.00 91.06 197 GLY A C 1
ATOM 1518 O O . GLY A 1 197 ? -16.291 3.362 -6.097 1.00 91.06 197 GLY A O 1
ATOM 1519 N N . ASN A 1 198 ? -15.438 1.300 -6.382 1.00 95.62 198 ASN A N 1
ATOM 1520 C CA . ASN A 1 198 ? -14.119 1.699 -6.883 1.00 95.62 198 ASN A CA 1
ATOM 1521 C C . ASN A 1 198 ? -13.836 1.189 -8.304 1.00 95.62 198 ASN A C 1
ATOM 1523 O O . ASN A 1 198 ? -12.779 1.488 -8.865 1.00 95.62 198 ASN A O 1
ATOM 1527 N N . ARG A 1 199 ? -14.755 0.413 -8.896 1.00 92.75 199 ARG A N 1
ATOM 1528 C CA . ARG A 1 199 ? -14.551 -0.191 -10.217 1.00 92.75 199 ARG A CA 1
ATOM 1529 C C . ARG A 1 199 ? -14.267 0.877 -11.265 1.00 92.75 199 ARG A C 1
ATOM 1531 O O . ARG A 1 199 ? -14.994 1.858 -11.383 1.00 92.75 199 ARG A O 1
ATOM 1538 N N . GLY A 1 200 ? -13.209 0.653 -12.037 1.00 93.31 200 GLY A N 1
ATOM 1539 C CA . GLY A 1 200 ? -12.795 1.556 -13.106 1.00 93.31 200 GLY A CA 1
ATOM 1540 C C . GLY A 1 200 ? -12.033 2.795 -12.636 1.00 93.31 200 GLY A C 1
ATOM 1541 O O . GLY A 1 200 ? -11.644 3.577 -13.495 1.00 93.31 200 GLY A O 1
ATOM 1542 N N . VAL A 1 201 ? -11.787 2.975 -11.328 1.00 97.81 201 VAL A N 1
ATOM 1543 C CA . VAL A 1 201 ? -10.898 4.031 -10.802 1.00 97.81 201 VAL A CA 1
ATOM 1544 C C . VAL A 1 201 ? -9.430 3.632 -10.948 1.00 97.81 201 VAL A C 1
ATOM 1546 O O . VAL A 1 201 ? -8.618 4.434 -11.396 1.00 97.81 201 VAL A O 1
ATOM 1549 N N . ILE A 1 202 ? -9.107 2.387 -10.598 1.00 98.44 202 ILE A N 1
ATOM 1550 C CA . ILE A 1 202 ? -7.791 1.775 -10.787 1.00 98.44 202 ILE A CA 1
ATOM 1551 C C . ILE A 1 202 ? -7.993 0.570 -11.700 1.00 98.44 202 ILE A C 1
ATOM 1553 O O . ILE A 1 202 ? -8.761 -0.334 -11.370 1.00 98.44 202 ILE A O 1
ATOM 1557 N N . ASP A 1 203 ? -7.356 0.591 -12.867 1.00 98.12 203 ASP A N 1
ATOM 1558 C CA . ASP A 1 203 ? -7.518 -0.420 -13.912 1.00 98.12 203 ASP A CA 1
ATOM 1559 C C . ASP A 1 203 ? -6.678 -1.680 -13.622 1.00 98.12 203 ASP A C 1
ATOM 1561 O O . ASP A 1 203 ? -7.092 -2.776 -13.993 1.00 98.12 203 ASP A O 1
ATOM 1565 N N . ALA A 1 204 ? -5.535 -1.551 -12.936 1.00 98.25 204 ALA A N 1
ATOM 1566 C CA . ALA A 1 204 ? -4.705 -2.678 -12.496 1.00 98.25 204 ALA A CA 1
ATOM 1567 C C . ALA A 1 204 ? -3.863 -2.326 -11.258 1.00 98.25 204 ALA A C 1
ATOM 1569 O O . ALA A 1 204 ? -3.571 -1.155 -11.006 1.00 98.25 204 ALA A O 1
ATOM 1570 N N . VAL A 1 205 ? -3.442 -3.339 -10.497 1.00 98.50 205 VAL A N 1
ATOM 1571 C CA . VAL A 1 205 ? -2.567 -3.173 -9.330 1.00 98.50 205 VAL A CA 1
ATOM 1572 C C . VAL A 1 205 ? -1.355 -4.095 -9.436 1.00 98.50 205 VAL A C 1
ATOM 1574 O O . VAL A 1 205 ? -1.488 -5.318 -9.390 1.00 98.50 205 VAL A O 1
ATOM 1577 N N . LEU A 1 206 ? -0.164 -3.506 -9.497 1.00 98.56 206 LEU A N 1
ATOM 1578 C CA . LEU A 1 206 ? 1.114 -4.205 -9.433 1.00 98.56 206 LEU A CA 1
ATOM 1579 C C . LEU A 1 206 ? 1.727 -4.096 -8.038 1.00 98.56 206 LEU A C 1
ATOM 1581 O O . LEU A 1 206 ? 1.716 -3.048 -7.392 1.00 98.56 206 LEU A O 1
ATOM 1585 N N . THR A 1 207 ? 2.308 -5.195 -7.586 1.00 98.06 207 THR A N 1
ATOM 1586 C CA . THR A 1 207 ? 3.261 -5.195 -6.481 1.00 98.06 207 THR A CA 1
ATOM 1587 C C . THR A 1 207 ? 4.644 -4.761 -6.969 1.00 98.06 207 THR A C 1
ATOM 1589 O O . THR A 1 207 ? 4.935 -4.833 -8.164 1.00 98.06 207 THR A O 1
ATOM 1592 N N . PHE A 1 208 ? 5.527 -4.327 -6.066 1.00 97.62 208 PHE A N 1
ATOM 1593 C CA . PHE A 1 208 ? 6.907 -4.007 -6.455 1.00 97.62 208 PHE A CA 1
ATOM 1594 C C . PHE A 1 208 ? 7.656 -5.221 -7.022 1.00 97.62 208 PHE A C 1
ATOM 1596 O O . PHE A 1 208 ? 8.390 -5.066 -7.992 1.00 97.62 208 PHE A O 1
ATOM 1603 N N . ALA A 1 209 ? 7.412 -6.424 -6.491 1.00 95.56 209 ALA A N 1
ATOM 1604 C CA . ALA A 1 209 ? 7.965 -7.663 -7.040 1.00 95.56 209 ALA A CA 1
ATOM 1605 C C . ALA A 1 209 ? 7.493 -7.911 -8.488 1.00 95.56 209 ALA A C 1
ATOM 1607 O O . ALA A 1 209 ? 8.313 -8.142 -9.372 1.00 95.56 209 ALA A O 1
ATOM 1608 N N . GLU A 1 210 ? 6.190 -7.759 -8.762 1.00 97.75 210 GLU A N 1
ATOM 1609 C CA . GLU A 1 210 ? 5.649 -7.849 -10.129 1.00 97.75 210 GLU A CA 1
ATOM 1610 C C . GLU A 1 210 ? 6.267 -6.798 -11.066 1.00 97.75 210 GLU A C 1
ATOM 1612 O O . GLU A 1 210 ? 6.569 -7.094 -12.220 1.00 97.75 210 GLU A O 1
ATOM 1617 N N . LEU A 1 211 ? 6.495 -5.571 -10.584 1.00 98.31 211 LEU A N 1
ATOM 1618 C CA . LEU A 1 211 ? 7.158 -4.537 -11.379 1.00 98.31 211 LEU A CA 1
ATOM 1619 C C . LEU A 1 211 ? 8.621 -4.901 -11.698 1.00 98.31 211 LEU A C 1
ATOM 1621 O O . LEU A 1 211 ? 9.052 -4.735 -12.839 1.00 98.31 211 LEU A O 1
ATOM 1625 N N . LYS A 1 212 ? 9.380 -5.417 -10.723 1.00 97.75 212 LYS A N 1
ATOM 1626 C CA . LYS A 1 212 ? 10.772 -5.866 -10.914 1.00 97.75 212 LYS A CA 1
ATOM 1627 C C . LYS A 1 212 ? 10.869 -6.987 -11.955 1.00 97.75 212 LYS A C 1
ATOM 1629 O O . LYS A 1 212 ? 11.760 -6.966 -12.810 1.00 97.75 212 LYS A O 1
ATOM 1634 N N . GLU A 1 213 ? 9.922 -7.926 -11.942 1.00 97.38 213 GLU A N 1
ATOM 1635 C CA . GLU A 1 213 ? 9.796 -8.962 -12.977 1.00 97.38 213 GLU A CA 1
ATOM 1636 C C . GLU A 1 213 ? 9.561 -8.340 -14.364 1.00 97.38 213 GLU A C 1
ATOM 1638 O O . GLU A 1 213 ? 10.205 -8.728 -15.343 1.00 97.38 213 GLU A O 1
ATOM 1643 N N . MET A 1 214 ? 8.696 -7.324 -14.458 1.00 98.38 214 MET A N 1
ATOM 1644 C CA . MET A 1 214 ? 8.437 -6.619 -15.716 1.00 98.38 214 MET A CA 1
ATOM 1645 C C . MET A 1 214 ? 9.655 -5.840 -16.234 1.00 98.38 214 MET A C 1
ATOM 1647 O O . MET A 1 214 ? 9.931 -5.878 -17.437 1.00 98.38 214 MET A O 1
ATOM 1651 N N . PHE A 1 215 ? 10.410 -5.172 -15.356 1.00 98.50 215 PHE A N 1
ATOM 1652 C CA . PHE A 1 215 ? 11.667 -4.520 -15.735 1.00 98.50 215 PHE A CA 1
ATOM 1653 C C . PHE A 1 215 ? 12.688 -5.528 -16.256 1.00 98.50 215 PHE A C 1
ATOM 1655 O O . PHE A 1 215 ? 13.274 -5.306 -17.318 1.00 98.50 215 PHE A O 1
ATOM 1662 N N . THR A 1 216 ? 12.822 -6.673 -15.584 1.00 98.19 216 THR A N 1
ATOM 1663 C CA . THR A 1 216 ? 13.715 -7.758 -16.009 1.00 98.19 216 THR A CA 1
ATOM 1664 C C . THR A 1 216 ? 13.323 -8.283 -17.393 1.00 98.19 216 THR A C 1
ATOM 1666 O O . THR A 1 216 ? 14.174 -8.395 -18.276 1.00 98.19 216 THR A O 1
ATOM 1669 N N . ALA A 1 217 ? 12.028 -8.514 -17.638 1.00 97.94 217 ALA A N 1
ATOM 1670 C CA . ALA A 1 217 ? 11.518 -8.965 -18.935 1.00 97.94 217 ALA A CA 1
ATOM 1671 C C . ALA A 1 217 ? 11.816 -7.976 -20.081 1.00 97.94 217 ALA A C 1
ATOM 1673 O O . ALA A 1 217 ? 12.012 -8.388 -21.225 1.00 97.94 217 ALA A O 1
ATOM 1674 N N . LYS A 1 218 ? 11.881 -6.671 -19.785 1.00 97.75 218 LYS A N 1
ATOM 1675 C CA . LYS A 1 218 ? 12.230 -5.612 -20.749 1.00 97.75 218 LYS A CA 1
ATOM 1676 C C . LYS A 1 218 ? 13.701 -5.202 -20.724 1.00 97.75 218 LYS A C 1
ATOM 1678 O O . LYS A 1 218 ? 14.077 -4.315 -21.487 1.00 97.75 218 LYS A O 1
ATOM 1683 N N . LYS A 1 219 ? 14.531 -5.858 -19.904 1.00 98.12 219 LYS A N 1
ATOM 1684 C CA . LYS A 1 219 ? 15.951 -5.525 -19.705 1.00 98.12 219 LYS A CA 1
ATOM 1685 C C . LYS A 1 219 ? 16.157 -4.052 -19.309 1.00 98.12 219 LYS A C 1
ATOM 1687 O O . LYS A 1 219 ? 17.109 -3.414 -19.753 1.00 98.12 219 LYS A O 1
ATOM 1692 N N . ILE A 1 220 ? 15.241 -3.509 -18.508 1.00 98.38 220 ILE A N 1
ATOM 1693 C CA . ILE A 1 220 ? 15.334 -2.160 -17.939 1.00 98.38 220 ILE A CA 1
ATOM 1694 C C . ILE A 1 220 ? 16.096 -2.270 -16.620 1.00 98.38 220 ILE A C 1
ATOM 1696 O O . ILE A 1 220 ? 15.759 -3.109 -15.789 1.00 98.38 220 ILE A O 1
ATOM 1700 N N . ILE A 1 221 ? 17.114 -1.429 -16.447 1.00 98.00 221 ILE A N 1
ATOM 1701 C CA . ILE A 1 221 ? 17.909 -1.332 -15.219 1.00 98.00 221 ILE A CA 1
ATOM 1702 C C . ILE A 1 221 ? 17.619 0.057 -14.644 1.00 98.00 221 ILE A C 1
ATOM 1704 O O . ILE A 1 221 ? 18.214 1.024 -15.130 1.00 98.00 221 ILE A O 1
ATOM 1708 N N . PRO A 1 222 ? 16.665 0.190 -13.702 1.00 97.50 222 PRO A N 1
ATOM 1709 C CA . PRO A 1 222 ? 16.168 1.492 -13.269 1.00 97.50 222 PRO A CA 1
ATOM 1710 C C . PRO A 1 222 ? 17.262 2.448 -12.791 1.00 97.50 222 PRO A C 1
ATOM 1712 O O . PRO A 1 222 ? 17.211 3.626 -13.120 1.00 97.50 222 PRO A O 1
ATOM 1715 N N . GLU A 1 223 ? 18.291 1.949 -12.106 1.00 96.81 223 GLU A N 1
ATOM 1716 C CA . GLU A 1 223 ? 19.416 2.727 -11.564 1.00 96.81 223 GLU A CA 1
ATOM 1717 C C . GLU A 1 223 ? 20.255 3.414 -12.654 1.00 96.81 223 GLU A C 1
ATOM 1719 O O . GLU A 1 223 ? 21.015 4.338 -12.369 1.00 96.81 223 GLU A O 1
ATOM 1724 N N . LYS A 1 224 ? 20.149 2.955 -13.908 1.00 97.06 224 LYS A N 1
ATOM 1725 C CA . LYS A 1 224 ? 20.904 3.481 -15.054 1.00 97.06 224 LYS A CA 1
ATOM 1726 C C . LYS A 1 224 ? 20.089 4.417 -15.939 1.00 97.06 224 LYS A C 1
ATOM 1728 O O . LYS A 1 224 ? 20.634 4.959 -16.900 1.00 97.06 224 LYS A O 1
ATOM 1733 N N . GLU A 1 225 ? 18.798 4.585 -15.670 1.00 97.81 225 GLU A N 1
ATOM 1734 C CA . GLU A 1 225 ? 17.965 5.468 -16.478 1.00 97.81 225 GLU A CA 1
ATOM 1735 C C . GLU A 1 225 ? 18.220 6.939 -16.099 1.00 97.81 225 GLU A C 1
ATOM 1737 O O . GLU A 1 225 ? 18.340 7.261 -14.911 1.00 97.81 225 GLU A O 1
ATOM 1742 N N . PRO A 1 226 ? 18.294 7.858 -17.081 1.00 97.06 226 PRO A N 1
ATOM 1743 C CA . PRO A 1 226 ? 18.473 9.281 -16.801 1.00 97.06 226 PRO A CA 1
ATOM 1744 C C . PRO A 1 226 ? 17.266 9.811 -16.017 1.00 97.06 226 PRO A C 1
ATOM 1746 O O . PRO A 1 226 ? 16.142 9.437 -16.346 1.00 97.06 226 PRO A O 1
ATOM 1749 N N . PRO A 1 227 ? 17.437 10.672 -15.003 1.00 96.56 227 PRO A N 1
ATOM 1750 C CA . PRO A 1 227 ? 16.329 11.092 -14.153 1.00 96.56 227 PRO A CA 1
ATOM 1751 C C . PRO A 1 227 ? 15.269 11.901 -14.920 1.00 96.56 227 PRO A C 1
ATOM 1753 O O . PRO A 1 227 ? 15.591 12.737 -15.762 1.00 96.56 227 PRO A O 1
ATOM 1756 N N . SER A 1 228 ? 13.994 11.671 -14.600 1.00 96.31 228 SER A N 1
ATOM 1757 C CA . SER A 1 228 ? 12.840 12.440 -15.082 1.00 96.31 228 SER A CA 1
ATOM 1758 C C . SER A 1 228 ? 11.931 12.825 -13.913 1.00 96.31 228 SER A C 1
ATOM 1760 O O . SER A 1 228 ? 11.997 12.232 -12.842 1.00 96.31 228 SER A O 1
ATOM 1762 N N . SER A 1 229 ? 11.073 13.823 -14.102 1.00 95.31 229 SER A N 1
ATOM 1763 C CA . SER A 1 229 ? 10.152 14.294 -13.065 1.00 95.31 229 SER A CA 1
ATOM 1764 C C . SER A 1 229 ? 8.835 13.521 -13.073 1.00 95.31 229 SER A C 1
ATOM 1766 O O . SER A 1 229 ? 8.336 13.131 -14.139 1.00 95.31 229 SER A O 1
ATOM 1768 N N . PHE A 1 230 ? 8.261 13.350 -11.880 1.00 96.38 230 PHE A N 1
ATOM 1769 C CA . PHE A 1 230 ? 6.875 12.923 -11.713 1.00 96.38 230 PHE A CA 1
ATOM 1770 C C . PHE A 1 230 ? 5.918 13.898 -12.417 1.00 96.38 230 PHE A C 1
ATOM 1772 O O . PHE A 1 230 ? 6.186 15.095 -12.527 1.00 96.38 230 PHE A O 1
ATOM 1779 N N . SER A 1 231 ? 4.810 13.357 -12.909 1.00 95.50 231 SER A N 1
ATOM 1780 C CA . SER A 1 231 ? 3.669 14.096 -13.446 1.00 95.50 231 SER A CA 1
ATOM 1781 C C . SER A 1 231 ? 2.725 14.525 -12.314 1.00 95.50 231 SER A C 1
ATOM 1783 O O . SER A 1 231 ? 2.717 13.922 -11.241 1.00 95.50 231 SER A O 1
ATOM 1785 N N . GLY A 1 232 ? 1.857 15.500 -12.592 1.00 91.69 232 GLY A N 1
ATOM 1786 C CA . GLY A 1 232 ? 0.817 15.943 -11.658 1.00 91.69 232 GLY A CA 1
ATOM 1787 C C . GLY A 1 232 ? 1.309 16.917 -10.577 1.00 91.69 232 GLY A C 1
ATOM 1788 O O . GLY A 1 232 ? 2.406 17.465 -10.696 1.00 91.69 232 GLY A O 1
ATOM 1789 N N . PRO A 1 233 ? 0.480 17.177 -9.547 1.00 90.69 233 PRO A N 1
ATOM 1790 C CA . PRO A 1 233 ? 0.830 18.050 -8.429 1.00 90.69 233 PRO A CA 1
ATOM 1791 C C . PRO A 1 233 ? 2.028 17.489 -7.667 1.00 90.69 233 PRO A C 1
ATOM 1793 O O . PRO A 1 233 ? 2.163 16.270 -7.555 1.00 90.69 233 PRO A O 1
ATOM 1796 N N . THR A 1 234 ? 2.871 18.362 -7.112 1.00 90.31 234 THR A N 1
ATOM 1797 C CA . THR A 1 234 ? 3.997 17.915 -6.283 1.00 90.31 234 THR A CA 1
ATOM 1798 C C . THR A 1 234 ? 3.518 17.752 -4.841 1.00 90.31 234 THR A C 1
ATOM 1800 O O . THR A 1 234 ? 3.247 18.759 -4.186 1.00 90.31 234 THR A O 1
ATOM 1803 N N . PRO A 1 235 ? 3.399 16.516 -4.323 1.00 89.81 235 PRO A N 1
ATOM 1804 C CA . PRO A 1 235 ? 3.026 16.320 -2.932 1.00 89.81 235 PRO A CA 1
ATOM 1805 C C . PRO A 1 235 ? 4.165 16.788 -2.019 1.00 89.81 235 PRO A C 1
ATOM 1807 O O . PRO A 1 235 ? 5.316 16.881 -2.433 1.00 89.81 235 PRO A O 1
ATOM 1810 N N . ASP A 1 236 ? 3.852 17.058 -0.765 1.00 89.19 236 ASP A N 1
ATOM 1811 C CA . ASP A 1 236 ? 4.772 17.378 0.320 1.00 89.19 236 ASP A CA 1
ATOM 1812 C C . ASP A 1 236 ? 4.691 16.273 1.387 1.00 89.19 236 ASP A C 1
ATOM 1814 O O . ASP A 1 236 ? 5.137 15.139 1.160 1.00 89.19 236 ASP A O 1
ATOM 1818 N N . LEU A 1 237 ? 4.042 16.544 2.526 1.00 90.88 237 LEU A N 1
ATOM 1819 C CA . LEU A 1 237 ? 3.923 15.593 3.632 1.00 90.88 237 LEU A CA 1
ATOM 1820 C C . LEU A 1 237 ? 3.139 14.334 3.255 1.00 90.88 237 LEU A C 1
ATOM 1822 O O . LEU A 1 237 ? 3.273 13.320 3.943 1.00 90.88 237 LEU A O 1
ATOM 1826 N N . GLY A 1 238 ? 2.361 14.356 2.163 1.00 94.38 238 GLY A N 1
ATOM 1827 C CA . GLY A 1 238 ? 1.653 13.185 1.634 1.00 94.38 238 GLY A CA 1
ATOM 1828 C C . GLY A 1 238 ? 2.532 11.937 1.496 1.00 94.38 238 GLY A C 1
ATOM 1829 O O . GLY A 1 238 ? 2.059 10.823 1.729 1.00 94.38 238 GLY A O 1
ATOM 1830 N N . ARG A 1 239 ? 3.832 12.116 1.222 1.00 95.44 239 ARG A N 1
ATOM 1831 C CA . ARG A 1 239 ? 4.822 11.028 1.113 1.00 95.44 239 ARG A CA 1
ATOM 1832 C C . ARG A 1 239 ? 5.016 10.232 2.405 1.00 95.44 239 ARG A C 1
ATOM 1834 O O . ARG A 1 239 ? 5.431 9.077 2.367 1.00 95.44 239 ARG A O 1
ATOM 1841 N N . LEU A 1 240 ? 4.672 10.806 3.557 1.00 95.56 240 LEU A N 1
ATOM 1842 C CA . LEU A 1 240 ? 4.758 10.129 4.851 1.00 95.56 240 LEU A CA 1
ATOM 1843 C C . LEU A 1 240 ? 3.625 9.115 5.069 1.00 95.56 240 LEU A C 1
ATOM 1845 O O . LEU A 1 240 ? 3.679 8.343 6.019 1.00 95.56 240 LEU A O 1
ATOM 1849 N N . MET A 1 241 ? 2.610 9.051 4.202 1.00 96.00 241 MET A N 1
ATOM 1850 C CA . MET A 1 241 ? 1.445 8.167 4.366 1.00 96.00 241 MET A CA 1
ATOM 1851 C C . MET A 1 241 ? 1.803 6.685 4.555 1.00 96.00 241 MET A C 1
ATOM 1853 O O . MET A 1 241 ? 1.045 5.936 5.181 1.00 96.00 241 MET A O 1
ATOM 1857 N N . SER A 1 242 ? 2.940 6.248 4.011 1.00 96.06 242 SER A N 1
ATOM 1858 C CA . SER A 1 242 ? 3.399 4.862 4.091 1.00 96.06 242 SER A CA 1
ATOM 1859 C C . SER A 1 242 ? 4.097 4.480 5.396 1.00 96.06 242 SER A C 1
ATOM 1861 O O . SER A 1 242 ? 4.330 3.285 5.584 1.00 96.06 242 SER A O 1
ATOM 1863 N N . ILE A 1 243 ? 4.440 5.431 6.268 1.00 95.38 243 ILE A N 1
ATOM 1864 C CA . ILE A 1 243 ? 5.103 5.162 7.555 1.00 95.38 243 ILE A CA 1
ATOM 1865 C C . ILE A 1 243 ? 4.124 5.269 8.728 1.00 95.38 243 ILE A C 1
ATOM 1867 O O . ILE A 1 243 ? 3.052 5.874 8.621 1.00 95.38 243 ILE A O 1
ATOM 1871 N N . SER A 1 244 ? 4.491 4.674 9.863 1.00 88.31 244 SER A N 1
ATOM 1872 C CA . SER A 1 244 ? 3.694 4.744 11.090 1.00 88.31 244 SER A CA 1
ATOM 1873 C C . SER A 1 244 ? 3.498 6.208 11.518 1.00 88.31 244 SER A C 1
ATOM 1875 O O . SER A 1 244 ? 4.444 6.988 11.535 1.00 88.31 244 SER A O 1
ATOM 1877 N N . GLY A 1 245 ? 2.260 6.613 11.826 1.00 87.81 245 GLY A N 1
ATOM 1878 C CA . GLY A 1 245 ? 1.944 8.002 12.211 1.00 87.81 245 GLY A CA 1
ATOM 1879 C C . GLY A 1 245 ? 1.856 9.008 11.050 1.00 87.81 245 GLY A C 1
ATOM 1880 O O . GLY A 1 245 ? 1.454 10.152 11.263 1.00 87.81 245 GLY A O 1
ATOM 1881 N N . GLY A 1 246 ? 2.129 8.588 9.809 1.00 92.81 246 GLY A N 1
ATOM 1882 C CA . GLY A 1 246 ? 2.121 9.456 8.628 1.00 92.81 246 GLY A CA 1
ATOM 1883 C C . GLY A 1 246 ? 0.824 10.239 8.423 1.00 92.81 246 GLY A C 1
ATOM 1884 O O . GLY A 1 246 ? 0.855 11.455 8.242 1.00 92.81 246 GLY A O 1
ATOM 1885 N N . LEU A 1 247 ? -0.332 9.571 8.530 1.00 94.06 247 LEU A N 1
ATOM 1886 C CA . LEU A 1 247 ? -1.636 10.235 8.408 1.00 94.06 247 LEU A CA 1
ATOM 1887 C C . LEU A 1 247 ? -1.825 11.353 9.446 1.00 94.06 247 LEU A C 1
ATOM 1889 O O . LEU A 1 247 ? -2.373 12.395 9.098 1.00 94.06 247 LEU A O 1
ATOM 1893 N N . ALA A 1 248 ? -1.365 11.168 10.688 1.00 92.50 248 ALA A N 1
ATOM 1894 C CA . ALA A 1 248 ? -1.487 12.198 11.719 1.00 92.50 248 ALA A CA 1
ATOM 1895 C C . ALA A 1 248 ? -0.701 13.455 11.321 1.00 92.50 248 ALA A C 1
ATOM 1897 O O . ALA A 1 248 ? -1.251 14.553 11.355 1.00 92.50 248 ALA A O 1
ATOM 1898 N N . LYS A 1 249 ? 0.535 13.294 10.825 1.00 91.50 249 LYS A N 1
ATOM 1899 C CA . LYS A 1 249 ? 1.346 14.413 10.317 1.00 91.50 249 LYS A CA 1
ATOM 1900 C C . LYS A 1 249 ? 0.684 15.115 9.131 1.00 91.50 249 LYS A C 1
ATOM 1902 O O . LYS A 1 249 ? 0.547 16.334 9.159 1.00 91.50 249 LYS A O 1
ATOM 1907 N N . ILE A 1 250 ? 0.203 14.363 8.139 1.00 93.19 250 ILE A N 1
ATOM 1908 C CA . ILE A 1 250 ? -0.466 14.919 6.947 1.00 93.19 250 ILE A CA 1
ATOM 1909 C C . ILE A 1 250 ? -1.734 15.691 7.343 1.00 93.19 250 ILE A C 1
ATOM 1911 O O . ILE A 1 250 ? -1.972 16.809 6.884 1.00 93.19 250 ILE A O 1
ATOM 1915 N N . ALA A 1 251 ? -2.541 15.122 8.239 1.00 92.31 251 ALA A N 1
ATOM 1916 C CA . ALA A 1 251 ? -3.757 15.748 8.743 1.00 92.31 251 ALA A CA 1
ATOM 1917 C C . ALA A 1 251 ? -3.484 16.851 9.782 1.00 92.31 251 ALA A C 1
ATOM 1919 O O . ALA A 1 251 ? -4.412 17.555 10.171 1.00 92.31 251 ALA A O 1
ATOM 1920 N N . GLY A 1 252 ? -2.229 17.105 10.175 1.00 90.25 252 GLY A N 1
ATOM 1921 C CA . GLY A 1 252 ? -1.866 18.113 11.181 1.00 90.25 252 GLY A CA 1
ATOM 1922 C C . GLY A 1 252 ? -2.430 17.813 12.573 1.00 90.25 252 GLY A C 1
ATOM 1923 O O . GLY A 1 252 ? -2.839 18.732 13.273 1.00 90.25 252 GLY A O 1
ATOM 1924 N N . LEU A 1 253 ? -2.504 16.534 12.932 1.00 88.88 253 LEU A N 1
ATOM 1925 C CA . LEU A 1 253 ? -3.021 16.031 14.202 1.00 88.88 253 LEU A CA 1
ATOM 1926 C C . LEU A 1 253 ? -1.868 15.609 15.115 1.00 88.88 253 LEU A C 1
ATOM 1928 O O . LEU A 1 253 ? -0.818 15.170 14.637 1.00 88.88 253 LEU A O 1
ATOM 1932 N N . SER A 1 254 ? -2.078 15.697 16.428 1.00 86.62 254 SER A N 1
ATOM 1933 C CA . SER A 1 254 ? -1.105 15.226 17.412 1.00 86.62 254 SER A CA 1
ATOM 1934 C C . SER A 1 254 ? -1.328 13.742 17.721 1.00 86.62 254 SER A C 1
ATOM 1936 O O . SER A 1 254 ? -2.423 13.336 18.096 1.00 86.62 254 SER A O 1
ATOM 1938 N N . ASP A 1 255 ? -0.273 12.938 17.640 1.00 84.25 255 ASP A N 1
ATOM 1939 C CA . ASP A 1 255 ? -0.210 11.552 18.134 1.00 84.25 255 ASP A CA 1
ATOM 1940 C C . ASP A 1 255 ? 0.279 11.469 19.593 1.00 84.25 255 ASP A C 1
ATOM 1942 O O . ASP A 1 255 ? 0.663 10.411 20.087 1.00 84.25 255 ASP A O 1
ATOM 1946 N N . ASP A 1 256 ? 0.243 12.603 20.293 1.00 85.44 256 ASP A N 1
ATOM 1947 C CA . ASP A 1 256 ? 0.544 12.698 21.715 1.00 85.44 256 ASP A CA 1
ATOM 1948 C C . ASP A 1 256 ? -0.603 12.072 22.515 1.00 85.44 256 ASP A C 1
ATOM 1950 O O . ASP A 1 256 ? -1.742 12.555 22.487 1.00 85.44 256 ASP A O 1
ATOM 1954 N N . ILE A 1 257 ? -0.284 11.004 23.244 1.00 82.50 257 ILE A N 1
ATOM 1955 C CA . ILE A 1 257 ? -1.246 10.244 24.041 1.00 82.50 257 ILE A CA 1
ATOM 1956 C C . ILE A 1 257 ? -1.950 11.110 25.092 1.00 82.50 257 ILE A C 1
ATOM 1958 O O . ILE A 1 257 ? -3.110 10.857 25.403 1.00 82.50 257 ILE A O 1
ATOM 1962 N N . LEU A 1 258 ? -1.300 12.170 25.589 1.00 84.25 258 LEU A N 1
ATOM 1963 C CA . LEU A 1 258 ? -1.896 13.082 26.568 1.00 84.25 258 LEU A CA 1
ATOM 1964 C C . LEU A 1 258 ? -2.988 13.964 25.955 1.00 84.25 258 LEU A C 1
ATOM 1966 O O . LEU A 1 258 ? -3.904 14.390 26.657 1.00 84.25 258 LEU A O 1
ATOM 1970 N N . LYS A 1 259 ? -2.918 14.227 24.645 1.00 82.81 259 LYS A N 1
ATOM 1971 C CA . LYS A 1 259 ? -3.960 14.964 23.913 1.00 82.81 259 LYS A CA 1
ATOM 1972 C C . LYS A 1 259 ? -5.072 14.053 23.410 1.00 82.81 259 LYS A C 1
ATOM 1974 O O . LYS A 1 259 ? -6.180 14.528 23.168 1.00 82.81 259 LYS A O 1
ATOM 1979 N N . ASN A 1 260 ? -4.769 12.765 23.241 1.00 79.69 260 ASN A N 1
ATOM 1980 C CA . ASN A 1 260 ? -5.709 11.719 22.847 1.00 79.69 260 ASN A CA 1
ATOM 1981 C C . ASN A 1 260 ? -6.517 12.052 21.570 1.00 79.69 260 ASN A C 1
ATOM 1983 O O . ASN A 1 260 ? -7.685 11.685 21.408 1.00 79.69 260 ASN A O 1
ATOM 1987 N N . GLU A 1 261 ? -5.899 12.799 20.648 1.00 84.38 261 GLU A N 1
ATOM 1988 C CA . GLU A 1 261 ? -6.503 13.122 19.353 1.00 84.38 261 GLU A CA 1
ATOM 1989 C C . GLU A 1 261 ? -6.416 11.928 18.407 1.00 84.38 261 GLU A C 1
ATOM 1991 O O . GLU A 1 261 ? -7.397 11.591 17.742 1.00 84.38 261 GLU A O 1
ATOM 1996 N N . VAL A 1 262 ? -5.255 11.270 18.371 1.00 91.06 262 VAL A N 1
ATOM 1997 C CA . VAL A 1 262 ? -4.996 10.117 17.513 1.00 91.06 262 VAL A CA 1
ATOM 1998 C C . VAL A 1 262 ? -4.392 8.983 18.328 1.00 91.06 262 VAL A C 1
ATOM 2000 O O . VAL A 1 262 ? -3.344 9.150 18.943 1.00 91.06 262 VAL A O 1
ATOM 2003 N N . ILE A 1 263 ? -5.003 7.801 18.253 1.00 93.06 263 ILE A N 1
ATOM 2004 C CA . ILE A 1 263 ? -4.359 6.542 18.633 1.00 93.06 263 ILE A CA 1
ATOM 2005 C C . ILE A 1 263 ? -3.951 5.821 17.350 1.00 93.06 263 ILE A C 1
ATOM 2007 O O . ILE A 1 263 ? -4.792 5.479 16.519 1.00 93.06 263 ILE A O 1
ATOM 2011 N N . GLY A 1 264 ? -2.648 5.601 17.175 1.00 93.31 264 GLY A N 1
ATOM 2012 C CA . GLY A 1 264 ? -2.098 4.830 16.064 1.00 93.31 264 GLY A CA 1
ATOM 2013 C C . GLY A 1 264 ? -1.830 3.380 16.462 1.00 93.31 264 GLY A C 1
ATOM 2014 O O . GLY A 1 264 ? -1.047 3.139 17.376 1.00 93.31 264 GLY A O 1
ATOM 2015 N N . ALA A 1 265 ? -2.408 2.412 15.747 1.00 94.81 265 ALA A N 1
ATOM 2016 C CA . ALA A 1 265 ? -2.059 0.999 15.896 1.00 94.81 265 ALA A CA 1
ATOM 2017 C C . ALA A 1 265 ? -1.540 0.428 14.574 1.00 94.81 265 ALA A C 1
ATOM 2019 O O . ALA A 1 265 ? -2.219 0.442 13.544 1.00 94.81 265 ALA A O 1
ATOM 2020 N N . ASN A 1 266 ? -0.315 -0.091 14.625 1.00 95.50 266 ASN A N 1
ATOM 2021 C CA . ASN A 1 266 ? 0.412 -0.581 13.465 1.00 95.50 266 ASN A CA 1
ATOM 2022 C C . ASN A 1 266 ? 0.786 -2.047 13.688 1.00 95.50 266 ASN A C 1
ATOM 2024 O O . ASN A 1 266 ? 1.352 -2.404 14.721 1.00 95.50 266 ASN A O 1
ATOM 2028 N N . GLY A 1 267 ? 0.483 -2.891 12.708 1.00 95.81 267 GLY A N 1
ATOM 2029 C CA . GLY A 1 267 ? 0.747 -4.321 12.770 1.00 95.81 267 GLY A CA 1
ATOM 2030 C C . GLY A 1 267 ? -0.457 -5.150 13.214 1.00 95.81 267 GLY A C 1
ATOM 2031 O O . GLY A 1 267 ? -1.415 -4.688 13.832 1.00 95.81 267 GLY A O 1
ATOM 2032 N N . ARG A 1 268 ? -0.398 -6.433 12.869 1.00 93.62 268 ARG A N 1
ATOM 2033 C CA . ARG A 1 268 ? -1.544 -7.357 12.879 1.00 93.62 268 ARG A CA 1
ATOM 2034 C C . ARG A 1 268 ? -2.111 -7.578 14.274 1.00 93.62 268 ARG A C 1
ATOM 2036 O O . ARG A 1 268 ? -3.329 -7.612 14.456 1.00 93.62 268 ARG A O 1
ATOM 2043 N N . GLU A 1 269 ? -1.217 -7.760 15.240 1.00 95.31 269 GLU A N 1
ATOM 2044 C CA . GLU A 1 269 ? -1.576 -7.998 16.636 1.00 95.31 269 GLU A CA 1
ATOM 2045 C C . GLU A 1 269 ? -2.170 -6.741 17.265 1.00 95.31 269 GLU A C 1
ATOM 2047 O O . GLU A 1 269 ? -3.240 -6.820 17.864 1.00 95.31 269 GLU A O 1
ATOM 2052 N N . ALA A 1 270 ? -1.530 -5.585 17.054 1.00 96.38 270 ALA A N 1
ATOM 2053 C CA . ALA A 1 270 ? -2.003 -4.300 17.557 1.00 96.38 270 ALA A CA 1
ATOM 2054 C C . ALA A 1 270 ? -3.396 -3.964 17.009 1.00 96.38 270 ALA A C 1
ATOM 2056 O O . ALA A 1 270 ? -4.304 -3.686 17.786 1.00 96.38 270 ALA A O 1
ATOM 2057 N N . VAL A 1 271 ? -3.602 -4.094 15.691 1.00 96.88 271 VAL A N 1
ATOM 2058 C CA . VAL A 1 271 ? -4.909 -3.861 15.054 1.00 96.88 271 VAL A CA 1
ATOM 2059 C C . VAL A 1 271 ? -5.980 -4.820 15.580 1.00 96.88 271 VAL A C 1
ATOM 2061 O O . VAL A 1 271 ? -7.113 -4.411 15.813 1.00 96.88 271 VAL A O 1
ATOM 2064 N N . SER A 1 272 ? -5.648 -6.096 15.791 1.00 95.19 272 SER A N 1
ATOM 2065 C CA . SER A 1 272 ? -6.627 -7.067 16.303 1.00 95.19 272 SER A CA 1
ATOM 2066 C C . SER A 1 272 ? -7.035 -6.778 17.750 1.00 95.19 272 SER A C 1
ATOM 2068 O O . SER A 1 272 ? -8.207 -6.925 18.088 1.00 95.19 272 SER A O 1
ATOM 2070 N N . LYS A 1 273 ? -6.085 -6.364 18.599 1.00 96.56 273 LYS A N 1
ATOM 2071 C CA . LYS A 1 273 ? -6.352 -6.015 20.001 1.00 96.56 273 LYS A CA 1
ATOM 2072 C C . LYS A 1 273 ? -7.179 -4.738 20.106 1.00 96.56 273 LYS A C 1
ATOM 2074 O O . LYS A 1 273 ? -8.268 -4.783 20.668 1.00 96.56 273 LYS A O 1
ATOM 2079 N N . ILE A 1 274 ? -6.743 -3.661 19.453 1.00 96.19 274 ILE A N 1
ATOM 2080 C CA . ILE A 1 274 ? -7.423 -2.366 19.559 1.00 96.19 274 ILE A CA 1
ATOM 2081 C C . ILE A 1 274 ? -8.845 -2.399 18.992 1.00 96.19 274 ILE A C 1
ATOM 2083 O O . ILE A 1 274 ? -9.737 -1.777 19.554 1.00 96.19 274 ILE A O 1
ATOM 2087 N N . LEU A 1 275 ? -9.108 -3.153 17.914 1.00 96.31 275 LEU A N 1
ATOM 2088 C CA . LEU A 1 275 ? -10.474 -3.299 17.396 1.00 96.31 275 LEU A CA 1
ATOM 2089 C C . LEU A 1 275 ? -11.384 -4.032 18.388 1.00 96.31 275 LEU A C 1
ATOM 2091 O O . LEU A 1 275 ? -12.564 -3.702 18.489 1.00 96.31 275 LEU A O 1
ATOM 2095 N N . LYS A 1 276 ? -10.848 -5.010 19.129 1.00 95.81 276 LYS A N 1
ATOM 2096 C CA . LYS A 1 276 ? -11.586 -5.718 20.181 1.00 95.81 276 LYS A CA 1
ATOM 2097 C C . LYS A 1 276 ? -11.875 -4.798 21.370 1.00 95.81 276 LYS A C 1
ATOM 2099 O O . LYS A 1 276 ? -13.022 -4.721 21.790 1.00 95.81 276 LYS A O 1
ATOM 2104 N N . GLU A 1 277 ? -10.862 -4.091 21.862 1.00 96.06 277 GLU A N 1
ATOM 2105 C CA . GLU A 1 277 ? -10.973 -3.143 22.982 1.00 96.06 277 GLU A CA 1
ATOM 2106 C C . GLU A 1 277 ? -11.935 -1.995 22.630 1.00 96.06 277 GLU A C 1
ATOM 2108 O O . GLU A 1 277 ? -12.853 -1.675 23.385 1.00 96.06 277 GLU A O 1
ATOM 2113 N N . PHE A 1 278 ? -11.824 -1.439 21.420 1.00 95.44 278 PHE A N 1
ATOM 2114 C CA . PHE A 1 278 ? -12.751 -0.423 20.926 1.00 95.44 278 PHE A CA 1
ATOM 2115 C C . PHE A 1 278 ? -14.188 -0.949 20.809 1.00 95.44 278 PHE A C 1
ATOM 2117 O O . PHE A 1 278 ? -15.127 -0.260 21.200 1.00 95.44 278 PHE A O 1
ATOM 2124 N N . ALA A 1 279 ? -14.384 -2.187 20.340 1.00 94.12 279 ALA A N 1
ATOM 2125 C CA . ALA A 1 279 ? -15.712 -2.804 20.286 1.00 94.12 279 ALA A CA 1
ATOM 2126 C C . ALA A 1 279 ? -16.353 -3.011 21.669 1.00 94.12 279 ALA A C 1
ATOM 2128 O O . ALA A 1 279 ? -17.577 -3.104 21.756 1.00 94.12 279 ALA A O 1
ATOM 2129 N N . HIS A 1 280 ? -15.551 -3.078 22.733 1.00 94.75 280 HIS A N 1
ATOM 2130 C CA . HIS A 1 280 ? -16.018 -3.149 24.117 1.00 94.75 280 HIS A CA 1
ATOM 2131 C C . HIS A 1 280 ? -16.174 -1.773 24.786 1.00 94.75 280 HIS A C 1
ATOM 2133 O O . HIS A 1 280 ? -16.612 -1.704 25.931 1.00 94.75 280 HIS A O 1
ATOM 2139 N N . GLY A 1 281 ? -15.848 -0.679 24.088 1.00 91.81 281 GLY A N 1
ATOM 2140 C CA . GLY A 1 281 ? -15.893 0.674 24.647 1.00 91.81 281 GLY A CA 1
ATOM 2141 C C . GLY A 1 281 ? -14.713 1.012 25.563 1.00 91.81 281 GLY A C 1
ATOM 2142 O O . GLY A 1 281 ? -14.794 1.972 26.321 1.00 91.81 281 GLY A O 1
ATOM 2143 N N . GLU A 1 282 ? -13.620 0.247 25.496 1.00 92.69 282 GLU A N 1
ATOM 2144 C CA . GLU A 1 282 ? -12.425 0.431 26.336 1.00 92.69 282 GLU A CA 1
ATOM 2145 C C . GLU A 1 282 ? -11.470 1.504 25.773 1.00 92.69 282 GLU A C 1
ATOM 2147 O O . GLU A 1 282 ? -10.583 1.984 26.476 1.00 92.69 282 GLU A O 1
ATOM 2152 N N . ILE A 1 283 ? -11.658 1.909 24.510 1.00 89.69 283 ILE A N 1
ATOM 2153 C CA . ILE A 1 283 ? -10.827 2.903 23.819 1.00 89.69 283 ILE A CA 1
ATOM 2154 C C . ILE A 1 283 ? -11.640 4.165 23.537 1.00 89.69 283 ILE A C 1
ATOM 2156 O O . ILE A 1 283 ? -12.670 4.121 22.863 1.00 89.69 283 ILE A O 1
ATOM 2160 N N . ASN A 1 284 ? -11.123 5.304 23.992 1.00 83.38 284 ASN A N 1
ATOM 2161 C CA . ASN A 1 284 ? -11.658 6.628 23.699 1.00 83.38 284 ASN A CA 1
ATOM 2162 C C . ASN A 1 284 ? -10.587 7.437 22.962 1.00 83.38 284 ASN A C 1
ATOM 2164 O O . ASN A 1 284 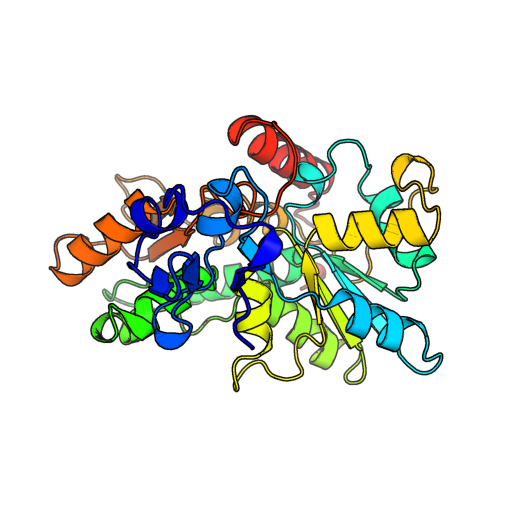? -9.533 7.668 23.537 1.00 83.38 284 ASN A O 1
ATOM 2168 N N . ALA A 1 285 ? -10.835 7.838 21.715 1.00 87.75 285 ALA A N 1
ATOM 2169 C CA . ALA A 1 285 ? -9.973 8.715 20.917 1.00 87.75 285 ALA A CA 1
ATOM 2170 C C . ALA A 1 285 ? -10.794 9.379 19.807 1.00 87.75 285 ALA A C 1
ATOM 2172 O O . ALA A 1 285 ? -11.793 8.811 19.359 1.00 87.75 285 ALA A O 1
ATOM 2173 N N . LYS A 1 286 ? -10.369 10.554 19.318 1.00 90.88 286 LYS A N 1
ATOM 2174 C CA . LYS A 1 286 ? -11.043 11.189 18.168 1.00 90.88 286 LYS A CA 1
ATOM 2175 C C . LYS A 1 286 ? -10.807 10.393 16.882 1.00 90.88 286 LYS A C 1
ATOM 2177 O O . LYS A 1 286 ? -11.751 10.138 16.139 1.00 90.88 286 LYS A O 1
ATOM 2182 N N . LEU A 1 287 ? -9.564 9.975 16.640 1.00 93.88 287 LEU A N 1
ATOM 2183 C CA . LEU A 1 287 ? -9.170 9.147 15.502 1.00 93.88 287 LEU A CA 1
ATOM 2184 C C . LEU A 1 287 ? -8.409 7.900 15.966 1.00 93.88 287 LEU A C 1
ATOM 2186 O O . LEU A 1 287 ? -7.400 7.990 16.658 1.00 93.88 287 LEU A O 1
ATOM 2190 N N . ILE A 1 288 ? -8.841 6.736 15.497 1.00 95.38 288 ILE A N 1
ATOM 2191 C CA . ILE A 1 288 ? -8.128 5.467 15.610 1.00 95.38 288 ILE A CA 1
ATOM 2192 C C . ILE A 1 288 ? -7.537 5.164 14.234 1.00 95.38 288 ILE A C 1
ATOM 2194 O O . ILE A 1 288 ? -8.240 4.755 13.307 1.00 95.38 288 ILE A O 1
ATOM 2198 N N . ASN A 1 289 ? -6.240 5.420 14.084 1.00 95.69 289 ASN A N 1
ATOM 2199 C CA . ASN A 1 289 ? -5.522 5.234 12.832 1.00 95.69 289 ASN A CA 1
ATOM 2200 C C . ASN A 1 289 ? -4.887 3.841 12.779 1.00 95.69 289 ASN A C 1
ATOM 2202 O O . ASN A 1 289 ? -4.026 3.512 13.596 1.00 95.69 289 ASN A O 1
ATOM 2206 N N . LEU A 1 290 ? -5.307 3.028 11.811 1.00 96.69 290 LEU A N 1
ATOM 2207 C CA . LEU A 1 290 ? -4.964 1.612 11.752 1.00 96.69 290 LEU A CA 1
ATOM 2208 C C . LEU A 1 290 ? -4.199 1.261 10.475 1.00 96.69 290 LEU A C 1
ATOM 2210 O O . LEU A 1 290 ? -4.694 1.435 9.359 1.00 96.69 290 LEU A O 1
ATOM 2214 N N . TYR A 1 291 ? -3.037 0.634 10.647 1.00 96.50 291 TYR A N 1
ATOM 2215 C CA . TYR A 1 291 ? -2.327 -0.058 9.576 1.00 96.50 291 TYR A CA 1
ATOM 2216 C C . TYR A 1 291 ? -2.171 -1.528 9.943 1.00 96.50 291 TYR A C 1
ATOM 2218 O O . TYR A 1 291 ? -1.622 -1.875 10.985 1.00 96.50 291 TYR A O 1
ATOM 2226 N N . PHE A 1 292 ? -2.629 -2.426 9.067 1.00 96.88 292 PHE A N 1
ATOM 2227 C CA . PHE A 1 292 ? -2.522 -3.867 9.329 1.00 96.88 292 PHE A CA 1
ATOM 2228 C C . PHE A 1 292 ? -1.065 -4.366 9.366 1.00 96.88 292 PHE A C 1
ATOM 2230 O O . PHE A 1 292 ? -0.761 -5.391 9.975 1.00 96.88 292 PHE A O 1
ATOM 2237 N N . CYS A 1 293 ? -0.168 -3.628 8.718 1.00 96.19 293 CYS A N 1
ATOM 2238 C CA . CYS A 1 293 ? 1.282 -3.791 8.768 1.00 96.19 293 CYS A CA 1
ATOM 2239 C C . CYS A 1 293 ? 1.908 -2.682 9.631 1.00 96.19 293 CYS A C 1
ATOM 2241 O O . CYS A 1 293 ? 1.217 -1.745 10.029 1.00 96.19 293 CYS A O 1
ATOM 2243 N N . HIS A 1 294 ? 3.214 -2.756 9.893 1.00 95.19 294 HIS A N 1
ATOM 2244 C CA . HIS A 1 294 ? 3.966 -1.654 10.507 1.00 95.19 294 HIS A CA 1
ATOM 2245 C C . HIS A 1 294 ? 4.167 -0.512 9.490 1.00 95.19 294 HIS A C 1
ATOM 2247 O O . HIS A 1 294 ? 5.231 -0.374 8.902 1.00 95.19 294 HIS A O 1
ATOM 2253 N N . GLY A 1 295 ? 3.091 0.212 9.167 1.00 94.88 295 GLY A N 1
ATOM 2254 C CA . GLY A 1 295 ? 3.020 1.070 7.980 1.00 94.88 295 GLY A CA 1
ATOM 2255 C C . GLY A 1 295 ? 2.982 0.273 6.664 1.00 94.88 295 GLY A C 1
ATOM 2256 O O . GLY A 1 295 ? 3.141 -0.951 6.632 1.00 94.88 295 GLY A O 1
ATOM 2257 N N . CYS A 1 296 ? 2.771 0.960 5.540 1.00 96.56 296 CYS A N 1
ATOM 2258 C CA . CYS A 1 296 ? 2.836 0.349 4.204 1.00 96.56 296 CYS A CA 1
ATOM 2259 C C . CYS A 1 296 ? 4.259 -0.112 3.846 1.00 96.56 296 CYS A C 1
ATOM 2261 O O . CYS A 1 296 ? 4.415 -1.059 3.079 1.00 96.56 296 CYS A O 1
ATOM 2263 N N . VAL A 1 297 ? 5.290 0.504 4.436 1.00 97.00 297 VAL A N 1
ATOM 2264 C CA . VAL A 1 297 ? 6.694 0.059 4.337 1.00 97.00 297 VAL A CA 1
ATOM 2265 C C . VAL A 1 297 ? 6.956 -1.311 4.987 1.00 97.00 297 VAL A C 1
ATOM 2267 O O . VAL A 1 297 ? 7.941 -1.979 4.671 1.00 97.00 297 VAL A O 1
ATOM 2270 N N . GLY A 1 298 ? 6.052 -1.767 5.858 1.00 95.31 298 GLY A N 1
ATOM 2271 C CA . GLY A 1 298 ? 5.999 -3.135 6.382 1.00 95.31 298 GLY A CA 1
ATOM 2272 C C . GLY A 1 298 ? 5.092 -4.060 5.565 1.00 95.31 298 GLY A C 1
ATOM 2273 O O . GLY A 1 298 ? 4.604 -5.061 6.089 1.00 95.31 298 GLY A O 1
ATOM 2274 N N . GLY A 1 299 ? 4.765 -3.689 4.324 1.00 94.19 299 GLY A N 1
ATOM 2275 C CA . GLY A 1 299 ? 3.876 -4.456 3.459 1.00 94.19 299 GLY A CA 1
ATOM 2276 C C . GLY A 1 299 ? 4.416 -5.858 3.133 1.00 94.19 299 GLY A C 1
ATOM 2277 O O . GLY A 1 299 ? 5.627 -6.045 3.026 1.00 94.19 299 GLY A O 1
ATOM 2278 N N . PRO A 1 300 ? 3.523 -6.843 2.919 1.00 92.50 300 PRO A N 1
ATOM 2279 C CA . PRO A 1 300 ? 3.862 -8.270 2.821 1.00 92.50 300 PRO A CA 1
ATOM 2280 C C . PRO A 1 300 ? 4.651 -8.670 1.563 1.00 92.50 300 PRO A C 1
ATOM 2282 O O . PRO A 1 300 ? 5.005 -9.834 1.406 1.00 92.50 300 PRO A O 1
ATOM 2285 N N . VAL A 1 301 ? 4.845 -7.742 0.624 1.00 92.44 301 VAL A N 1
ATOM 2286 C CA . VAL A 1 301 ? 5.475 -7.982 -0.687 1.00 92.44 301 VAL A CA 1
ATOM 2287 C C . VAL A 1 301 ? 6.594 -6.977 -0.981 1.00 92.44 301 VAL A C 1
ATOM 2289 O O . VAL A 1 301 ? 6.890 -6.699 -2.141 1.00 92.44 301 VAL A O 1
ATOM 2292 N N . ILE A 1 302 ? 7.196 -6.408 0.068 1.00 94.44 302 ILE A N 1
ATOM 2293 C CA . ILE A 1 302 ? 8.508 -5.759 -0.029 1.00 94.44 302 ILE A CA 1
ATOM 2294 C C . ILE A 1 302 ? 9.567 -6.845 0.177 1.00 94.44 302 ILE A C 1
ATOM 2296 O O . ILE A 1 302 ? 9.623 -7.473 1.231 1.00 94.44 302 ILE A O 1
ATOM 2300 N N . ASP A 1 303 ? 10.377 -7.064 -0.849 1.00 91.31 303 ASP A N 1
ATOM 2301 C CA . ASP A 1 303 ? 11.265 -8.209 -1.061 1.00 91.31 303 ASP A CA 1
ATOM 2302 C C . ASP A 1 303 ? 12.738 -7.885 -0.752 1.00 91.31 303 ASP A C 1
ATOM 2304 O O . ASP A 1 303 ? 13.637 -8.204 -1.524 1.00 91.31 303 ASP A O 1
ATOM 2308 N N . ASN A 1 304 ? 12.992 -7.227 0.381 1.00 93.12 304 ASN A N 1
ATOM 2309 C CA . ASN A 1 304 ? 14.343 -6.970 0.887 1.00 93.12 304 ASN A CA 1
ATOM 2310 C C . ASN A 1 304 ? 14.430 -7.204 2.400 1.00 93.12 304 ASN A C 1
ATOM 2312 O O . ASN A 1 304 ? 13.416 -7.171 3.092 1.00 93.12 304 ASN A O 1
ATOM 2316 N N . ASP A 1 305 ? 15.643 -7.366 2.926 1.00 93.38 305 ASP A N 1
ATOM 2317 C CA . ASP A 1 305 ? 15.876 -7.682 4.345 1.00 93.38 305 ASP A CA 1
ATOM 2318 C C . ASP A 1 305 ? 16.066 -6.438 5.235 1.00 93.38 305 ASP A C 1
ATOM 2320 O O . ASP A 1 305 ? 16.518 -6.533 6.377 1.00 93.38 305 ASP A O 1
ATOM 2324 N N . LEU A 1 306 ? 15.734 -5.242 4.731 1.00 96.56 306 LEU A N 1
ATOM 2325 C CA . LEU A 1 306 ? 15.854 -4.017 5.519 1.00 96.56 306 LEU A CA 1
ATOM 2326 C C . LEU A 1 306 ? 14.897 -4.033 6.714 1.00 96.56 306 LEU A C 1
ATOM 2328 O O . LEU A 1 306 ? 13.724 -4.394 6.592 1.00 96.56 306 LEU A O 1
ATOM 2332 N N . SER A 1 307 ? 15.386 -3.554 7.861 1.00 96.69 307 SER A N 1
ATOM 2333 C CA . SER A 1 307 ? 14.551 -3.354 9.043 1.00 96.69 307 SER A CA 1
ATOM 2334 C C . SER A 1 307 ? 13.446 -2.334 8.770 1.00 96.69 307 SER A C 1
ATOM 2336 O O . SER A 1 307 ? 13.589 -1.436 7.933 1.00 96.69 307 SER A O 1
ATOM 2338 N N . ILE A 1 308 ? 12.352 -2.430 9.528 1.00 95.69 308 ILE A N 1
ATOM 2339 C CA . ILE A 1 308 ? 11.236 -1.495 9.380 1.00 95.69 308 ILE A CA 1
ATOM 2340 C C . ILE A 1 308 ? 11.675 -0.041 9.584 1.00 95.69 308 ILE A C 1
ATOM 2342 O O . ILE A 1 308 ? 11.311 0.825 8.797 1.00 95.69 308 ILE A O 1
ATOM 2346 N N . TYR A 1 309 ? 12.562 0.197 10.551 1.00 96.50 309 TYR A N 1
ATOM 2347 C CA . TYR A 1 309 ? 13.109 1.515 10.857 1.00 96.50 309 TYR A CA 1
ATOM 2348 C C . TYR A 1 309 ? 13.932 2.084 9.703 1.00 96.50 309 TYR A C 1
ATOM 2350 O O . TYR A 1 309 ? 13.799 3.257 9.364 1.00 96.50 309 TYR A O 1
ATOM 2358 N N . ARG A 1 310 ? 14.749 1.249 9.046 1.00 97.44 310 ARG A N 1
ATOM 2359 C CA . ARG A 1 310 ? 15.521 1.689 7.880 1.00 97.44 310 ARG A CA 1
ATOM 2360 C C . ARG A 1 310 ? 14.603 2.051 6.715 1.00 97.44 310 ARG A C 1
ATOM 2362 O O . ARG A 1 310 ? 14.856 3.030 6.020 1.00 97.44 310 ARG A O 1
ATOM 2369 N N . ARG A 1 311 ? 13.528 1.290 6.511 1.00 97.75 311 ARG A N 1
ATOM 2370 C CA . ARG A 1 311 ? 12.522 1.584 5.483 1.00 97.75 311 ARG A CA 1
ATOM 2371 C C . ARG A 1 311 ? 11.756 2.877 5.774 1.00 97.75 311 ARG A C 1
ATOM 2373 O O . ARG A 1 311 ? 11.557 3.671 4.859 1.00 97.75 311 ARG A O 1
ATOM 2380 N N . GLU A 1 312 ? 11.358 3.106 7.026 1.00 96.62 312 GLU A N 1
ATOM 2381 C CA . GLU A 1 312 ? 10.723 4.362 7.446 1.00 96.62 312 GLU A CA 1
ATOM 2382 C C . GLU A 1 312 ? 11.662 5.558 7.236 1.00 96.62 312 GLU A C 1
ATOM 2384 O O . GLU A 1 312 ? 11.245 6.579 6.691 1.00 96.62 312 GLU A O 1
ATOM 2389 N N . GLU A 1 313 ? 12.944 5.410 7.576 1.00 96.81 313 GLU A N 1
ATOM 2390 C CA . GLU A 1 313 ? 13.955 6.448 7.380 1.00 96.81 313 GLU A CA 1
ATOM 2391 C C . GLU A 1 313 ? 14.164 6.801 5.899 1.00 96.81 313 GLU A C 1
ATOM 2393 O O . GLU A 1 313 ? 14.257 7.979 5.557 1.00 96.81 313 GLU A O 1
ATOM 2398 N N . LEU A 1 314 ? 14.211 5.807 5.005 1.00 97.44 314 LEU A N 1
ATOM 2399 C CA . LEU A 1 314 ? 14.340 6.035 3.560 1.00 97.44 314 LEU A CA 1
ATOM 2400 C C . LEU A 1 314 ? 13.177 6.870 3.013 1.00 97.44 314 LEU A C 1
ATOM 2402 O O . LEU A 1 314 ? 13.402 7.832 2.277 1.00 97.44 314 LEU A O 1
ATOM 2406 N N . VAL A 1 315 ? 11.946 6.546 3.416 1.00 97.06 315 VAL A N 1
ATOM 2407 C CA . VAL A 1 315 ? 10.759 7.320 3.028 1.00 97.06 315 VAL A CA 1
ATOM 2408 C C . VAL A 1 315 ? 10.788 8.722 3.635 1.00 97.06 315 VAL A C 1
ATOM 2410 O O . VAL A 1 315 ? 10.504 9.689 2.934 1.00 97.06 315 VAL A O 1
ATOM 2413 N N . ALA A 1 316 ? 11.156 8.863 4.911 1.00 94.88 316 ALA A N 1
ATOM 2414 C CA . ALA A 1 316 ? 11.221 10.166 5.570 1.00 94.88 316 ALA A CA 1
ATOM 2415 C C . ALA A 1 316 ? 12.269 11.089 4.926 1.00 94.88 316 ALA A C 1
ATOM 2417 O O . ALA A 1 316 ? 11.987 12.258 4.671 1.00 94.88 316 ALA A O 1
ATOM 2418 N N . ARG A 1 317 ? 13.460 10.565 4.602 1.00 94.56 317 ARG A N 1
ATOM 2419 C CA . ARG A 1 317 ? 14.504 11.317 3.886 1.00 94.56 317 ARG A CA 1
ATOM 2420 C C . ARG A 1 317 ? 14.044 11.730 2.491 1.00 94.56 317 ARG A C 1
ATOM 2422 O O . ARG A 1 317 ? 14.279 12.868 2.103 1.00 94.56 317 ARG A O 1
ATOM 2429 N N . TYR A 1 318 ? 13.380 10.831 1.763 1.00 94.62 318 TYR A N 1
ATOM 2430 C CA . TYR A 1 318 ? 12.783 11.153 0.467 1.00 94.62 318 TYR A CA 1
ATOM 2431 C C . TYR A 1 318 ? 11.751 12.282 0.590 1.00 94.62 318 TYR A C 1
ATOM 2433 O O . TYR A 1 318 ? 11.833 13.265 -0.139 1.00 94.62 318 TYR A O 1
ATOM 2441 N N . ALA A 1 319 ? 10.840 12.193 1.563 1.00 93.00 319 ALA A N 1
ATOM 2442 C CA . ALA A 1 319 ? 9.833 13.221 1.802 1.00 93.00 319 ALA A CA 1
ATOM 2443 C C . ALA A 1 319 ? 10.456 14.595 2.102 1.00 93.00 319 ALA A C 1
ATOM 2445 O O . ALA A 1 319 ? 10.034 15.578 1.510 1.00 93.00 319 ALA A O 1
ATOM 2446 N N . LEU A 1 320 ? 11.483 14.654 2.959 1.00 90.00 320 LEU A N 1
ATOM 2447 C CA . LEU A 1 320 ? 12.179 15.899 3.315 1.00 90.00 320 LEU A CA 1
ATOM 2448 C C . LEU A 1 320 ? 13.020 16.483 2.171 1.00 90.00 320 LEU A C 1
ATOM 2450 O O . LEU A 1 320 ? 13.168 17.697 2.071 1.00 90.00 320 LEU A O 1
ATOM 2454 N N . LYS A 1 321 ? 13.608 15.637 1.318 1.00 89.69 321 LYS A N 1
ATOM 2455 C CA . LYS A 1 321 ? 14.407 16.091 0.169 1.00 89.69 321 LYS A CA 1
ATOM 2456 C C . LYS A 1 321 ? 13.531 16.761 -0.893 1.00 89.69 321 LYS A C 1
ATOM 2458 O O . LYS A 1 321 ? 13.955 17.739 -1.495 1.00 89.69 321 LYS A O 1
ATOM 2463 N N . GLU A 1 322 ? 12.324 16.238 -1.095 1.00 85.50 322 GLU A N 1
ATOM 2464 C CA . GLU A 1 322 ? 11.388 16.686 -2.134 1.00 85.50 322 GLU A CA 1
ATOM 2465 C C . GLU A 1 322 ? 10.284 17.626 -1.600 1.00 85.50 322 GLU A C 1
ATOM 2467 O O . GLU A 1 322 ? 9.399 18.037 -2.353 1.00 85.50 322 GLU A O 1
ATOM 2472 N N . SER A 1 323 ? 10.291 17.950 -0.300 1.00 77.31 323 SER A N 1
ATOM 2473 C CA . SER A 1 323 ? 9.293 18.828 0.323 1.00 77.31 323 SER A CA 1
ATOM 2474 C C . SER A 1 323 ? 9.476 20.285 -0.096 1.00 77.31 323 SER A C 1
ATOM 2476 O O . SER A 1 323 ? 10.528 20.884 0.141 1.00 77.31 323 SER A O 1
ATOM 2478 N N . HIS A 1 324 ? 8.410 20.888 -0.623 1.00 70.00 324 HIS A N 1
ATOM 2479 C CA . HIS A 1 324 ? 8.318 22.323 -0.888 1.00 70.00 324 HIS A CA 1
ATOM 2480 C C . HIS A 1 324 ? 7.006 22.882 -0.307 1.00 70.00 324 HIS A C 1
ATOM 2482 O O . HIS A 1 324 ? 6.052 23.091 -1.061 1.00 70.00 324 HIS A O 1
ATOM 2488 N N . PRO A 1 325 ? 6.944 23.158 1.013 1.00 59.19 325 PRO A N 1
ATOM 2489 C CA . PRO A 1 325 ? 5.693 23.481 1.712 1.00 59.19 325 PRO A CA 1
ATOM 2490 C C . PRO A 1 325 ? 4.910 24.666 1.121 1.00 59.19 325 PRO A C 1
ATOM 2492 O O . PRO A 1 325 ? 3.682 24.709 1.200 1.00 59.19 325 PRO A O 1
ATOM 2495 N N . GLU A 1 326 ? 5.614 25.623 0.507 1.00 56.81 326 GLU A N 1
ATOM 2496 C CA . GLU A 1 326 ? 5.022 26.816 -0.116 1.00 56.81 326 GLU A CA 1
ATOM 2497 C C . GLU A 1 326 ? 4.297 26.521 -1.446 1.00 56.81 326 GLU A C 1
ATOM 2499 O O . GLU A 1 326 ? 3.395 27.262 -1.828 1.00 56.81 326 GLU A O 1
ATOM 2504 N N . ARG A 1 327 ? 4.646 25.432 -2.152 1.00 55.75 327 ARG A N 1
ATOM 2505 C CA . ARG A 1 327 ? 4.133 25.103 -3.500 1.00 55.75 327 ARG A CA 1
ATOM 2506 C 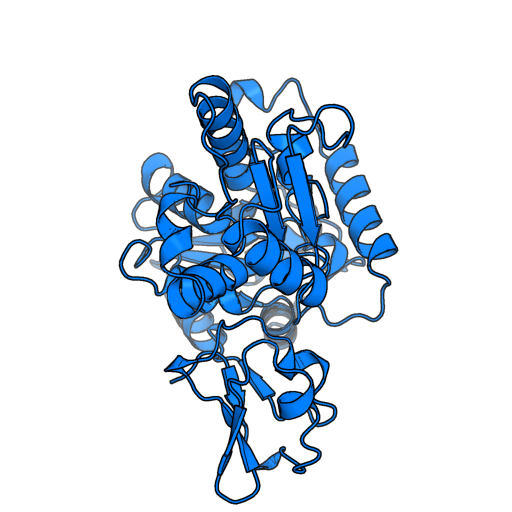C . ARG A 1 327 ? 2.893 24.199 -3.465 1.00 55.75 327 ARG A C 1
ATOM 2508 O O . ARG A 1 327 ? 1.991 24.312 -4.284 1.00 55.75 327 ARG A O 1
ATOM 2515 N N . THR A 1 328 ? 2.776 23.356 -2.447 1.00 51.50 328 THR A N 1
ATOM 2516 C CA . THR A 1 328 ? 1.683 22.377 -2.320 1.00 51.50 328 THR A CA 1
ATOM 2517 C C . THR A 1 328 ? 0.310 23.017 -2.093 1.00 51.50 328 THR A C 1
ATOM 2519 O O . THR A 1 328 ? -0.714 22.475 -2.503 1.00 51.50 328 THR A O 1
ATOM 2522 N N . LYS A 1 329 ? 0.252 24.188 -1.442 1.00 51.78 329 LYS A N 1
ATOM 2523 C CA . LYS A 1 329 ? -1.012 24.923 -1.247 1.00 51.78 329 LYS A CA 1
ATOM 2524 C C . LYS A 1 329 ? -1.541 25.561 -2.532 1.00 51.78 329 LYS A C 1
ATOM 2526 O O . LYS A 1 329 ? -2.742 25.788 -2.602 1.00 51.78 329 LYS A O 1
ATOM 2531 N N . SER A 1 330 ? -0.673 25.877 -3.495 1.00 54.50 330 SER A N 1
ATOM 2532 C CA . SER A 1 330 ? -1.083 26.424 -4.794 1.00 54.50 330 SER A CA 1
ATOM 2533 C C . SER A 1 330 ? -1.455 25.341 -5.804 1.00 54.50 330 SER A C 1
ATOM 2535 O O . SER A 1 330 ? -2.249 25.609 -6.699 1.00 54.50 330 SER A O 1
ATOM 2537 N N . ASP A 1 331 ? -0.889 24.139 -5.658 1.00 53.38 331 ASP A N 1
ATOM 2538 C CA . ASP A 1 331 ? -1.058 23.029 -6.605 1.00 53.38 331 ASP A CA 1
ATOM 2539 C C . ASP A 1 331 ? -2.336 22.192 -6.360 1.00 53.38 331 ASP A C 1
ATOM 2541 O O . ASP A 1 331 ? -2.728 21.409 -7.229 1.00 53.38 331 ASP A O 1
ATOM 2545 N N . LEU A 1 332 ? -2.975 22.341 -5.188 1.00 51.47 332 LEU A N 1
ATOM 2546 C CA . LEU A 1 332 ? -4.175 21.608 -4.742 1.00 51.47 332 LEU A CA 1
ATOM 2547 C C . LEU A 1 332 ? -5.368 22.527 -4.474 1.00 51.47 332 LEU A C 1
ATOM 2549 O O . LEU A 1 332 ? -6.477 22.196 -4.943 1.00 51.47 332 LEU A O 1
#

Radius of gyration: 19.4 Å; chains: 1; bounding box: 42×59×55 Å

Sequence (332 aa):
MSIIYTEKDKCKSCYACIRSCPVKAIKVEDRLAQVIRERCIVCGNCLEVCVTGAKKVESDTSLVWQLLSKRDNYLVAVVSSSFPAAMPEVEPGSFVSALKKLGFNEVMEDSVGAELIGKEYRRLLTNQTGKPVISSNCPAVVNYIEKYYPKLIGYMAHIVSPTIATGRLIKNHYNRAAKVVFIGPCVAKKDEARKPGNRGVIDAVLTFAELKEMFTAKKIIPEKEPPSSFSGPTPDLGRLMSISGGLAKIAGLSDDILKNEVIGANGREAVSKILKEFAHGEINAKLINLYFCHGCVGGPVIDNDLSIYRREELVARYALKESHPERTKSDL